Protein 3W5H (pdb70)

Structure (mmCIF, N/CA/C/O backbone):
data_3W5H
#
_entry.id   3W5H
#
_cell.length_a   48.480
_cell.length_b   72.108
_cell.length_c   84.908
_cell.angle_alpha   90.00
_cell.angle_beta   90.00
_cell.angle_gamma   90.00
#
_symmetry.space_group_name_H-M   'P 21 21 21'
#
loop_
_entity.id
_entity.type
_entity.pdbx_description
1 polymer 'NADH-cytochrome b5 reductase 3'
2 non-polymer 'FLAVIN-ADENINE DINUCLEOTIDE'
3 non-polymer GLYCEROL
4 water water
#
loop_
_atom_site.group_PDB
_atom_site.id
_atom_site.type_symbol
_atom_site.label_atom_id
_atom_site.label_alt_id
_atom_site.label_comp_id
_atom_site.label_asym_id
_atom_site.label_entity_id
_atom_site.label_seq_id
_atom_site.pdbx_PDB_ins_code
_atom_site.Cartn_x
_atom_site.Cartn_y
_atom_site.Cartn_z
_atom_site.occupancy
_atom_site.B_iso_or_equiv
_atom_site.auth_seq_id
_atom_site.auth_comp_id
_atom_site.auth_asym_id
_atom_site.auth_atom_id
_atom_site.pdbx_PDB_model_num
ATOM 1 N N . SER A 1 1 ? -13.509 12.195 5.322 1.00 28.75 1001 SER A N 1
ATOM 2 C CA . SER A 1 1 ? -13.003 12.493 6.733 1.00 34.37 1001 SER A CA 1
ATOM 3 C C . SER A 1 1 ? -11.992 13.530 6.613 1.00 32.98 1001 SER A C 1
ATOM 4 O O . SER A 1 1 ? -11.786 13.885 5.433 1.00 44.13 1001 SER A O 1
ATOM 9 N N . THR A 1 2 ? -11.429 14.037 7.684 1.00 27.37 1002 THR A N 1
ATOM 10 C CA . THR A 1 2 ? -10.278 14.939 7.467 1.00 25.65 1002 THR A CA 1
ATOM 11 C C . THR A 1 2 ? -9.079 14.404 8.264 1.00 16.50 1002 THR A C 1
ATOM 12 O O . THR A 1 2 ? -9.245 13.762 9.279 1.00 17.77 1002 THR A O 1
ATOM 17 N N . PRO A 1 3 ? -7.863 14.692 7.782 1.00 14.45 1003 PRO A N 1
ATOM 18 C CA . PRO A 1 3 ? -6.706 14.182 8.520 1.00 13.29 1003 PRO A CA 1
ATOM 19 C C . PRO A 1 3 ? -6.614 14.706 9.914 1.00 12.41 1003 PRO A C 1
ATOM 20 O O . PRO A 1 3 ? -6.977 15.843 10.208 1.00 14.31 1003 PRO A O 1
ATOM 27 N N . ALA A 1 4 ? -6.040 13.920 10.807 1.00 11.86 1004 ALA A N 1
ATOM 28 C CA . ALA A 1 4 ? -5.688 14.348 12.142 1.00 10.93 1004 ALA A CA 1
ATOM 29 C C . ALA A 1 4 ? -4.766 15.592 12.090 1.00 9.53 1004 ALA A C 1
ATOM 30 O O . ALA A 1 4 ? -3.832 15.579 11.344 1.00 9.82 1004 ALA A O 1
ATOM 37 N N . ILE A 1 5 ? -5.050 16.572 12.948 1.00 11.12 1005 ILE A N 1
ATOM 38 C CA . ILE A 1 5 ? -4.210 17.751 13.006 1.00 10.05 1005 ILE A CA 1
ATOM 39 C C . ILE A 1 5 ? -3.215 17.591 14.166 1.00 9.22 1005 ILE A C 1
ATOM 40 O O . ILE A 1 5 ? -3.423 16.944 15.154 1.00 12.38 1005 ILE A O 1
ATOM 48 N N . THR A 1 6 ? -2.066 18.214 13.965 1.00 7.85 1006 THR A N 1
ATOM 49 C CA . THR A 1 6 ? -0.991 18.211 14.956 1.00 7.85 1006 THR A CA 1
ATOM 50 C C . THR A 1 6 ? -1.240 19.310 16.015 1.00 8.65 1006 THR A C 1
ATOM 51 O O . THR A 1 6 ? -1.171 19.034 17.227 1.00 9.58 1006 THR A O 1
ATOM 58 N N . LEU A 1 7 ? -1.499 20.511 15.565 1.00 8.33 1007 LEU A N 1
ATOM 59 C CA . LEU A 1 7 ? -1.651 21.705 16.436 1.00 9.52 1007 LEU A CA 1
ATOM 60 C C . LEU A 1 7 ? -3.051 21.733 16.987 1.00 9.63 1007 LEU A C 1
ATOM 61 O O . LEU A 1 7 ? -3.888 22.527 16.579 1.00 10.35 1007 LEU A O 1
ATOM 71 N N . GLU A 1 8 ? -3.365 20.865 17.930 1.00 11.76 1008 GLU A N 1
ATOM 72 C CA . GLU A 1 8 ? -4.741 20.788 18.463 1.00 14.40 1008 GLU A CA 1
ATOM 73 C C . GLU A 1 8 ? -5.087 21.912 19.429 1.00 14.18 1008 GLU A C 1
ATOM 74 O O . GLU A 1 8 ? -6.241 22.330 19.514 1.00 16.36 1008 GLU A O 1
ATOM 84 N N . ASN A 1 9 ? -4.116 22.367 20.182 1.00 14.52 1009 ASN A N 1
ATOM 85 C CA . ASN A 1 9 ? -4.338 23.417 21.167 1.00 15.92 1009 ASN A CA 1
ATOM 86 C C . ASN A 1 9 ? -3.182 24.423 21.086 1.00 13.19 1009 ASN A C 1
ATOM 87 O O . ASN A 1 9 ? -2.052 23.975 21.117 1.00 10.45 1009 ASN A O 1
ATOM 96 N N . PRO A 1 10 ? -3.389 25.731 20.972 1.00 17.36 1010 PRO A N 1
ATOM 97 C CA . PRO A 1 10 ? -2.294 26.706 20.794 1.00 17.54 1010 PRO A CA 1
ATOM 98 C C . PRO A 1 10 ? -1.391 26.975 22.010 1.00 15.96 1010 PRO A C 1
ATOM 99 O O . PRO A 1 10 ? -0.334 27.560 21.870 1.00 19.28 1010 PRO A O 1
ATOM 106 N N . ASP A 1 11 ? -1.870 26.438 23.151 1.00 15.15 1011 ASP A N 1
ATOM 107 C CA . ASP A 1 11 ? -1.089 26.609 24.366 1.00 15.28 1011 ASP A CA 1
ATOM 108 C C . ASP A 1 11 ? -0.282 25.382 24.628 1.00 12.64 1011 ASP A C 1
ATOM 109 O O . ASP A 1 11 ? 0.412 25.400 25.659 1.00 17.75 1011 ASP A O 1
ATOM 124 N N . ILE A 1 12 ? -0.325 24.339 23.820 1.00 10.19 1012 ILE A N 1
ATOM 125 C CA . ILE A 1 12 ? 0.459 23.133 23.966 1.00 10.29 1012 ILE A CA 1
ATOM 126 C C . ILE A 1 12 ? 1.725 23.253 23.119 1.00 9.54 1012 ILE A C 1
ATOM 127 O O . ILE A 1 12 ? 1.673 23.754 21.989 1.00 13.08 1012 ILE A O 1
ATOM 137 N N . LYS A 1 13 ? 2.847 22.758 23.600 1.00 9.12 1013 LYS A N 1
ATOM 138 C CA . LYS A 1 13 ? 4.023 22.631 22.793 1.00 9.08 1013 LYS A CA 1
ATOM 139 C C . LYS A 1 13 ? 4.106 21.183 22.330 1.00 9.63 1013 LYS A C 1
ATOM 140 O O . LYS A 1 13 ? 3.995 20.242 23.111 1.00 12.87 1013 LYS A O 1
ATOM 150 N N . TYR A 1 14 ? 4.423 21.022 21.062 1.00 8.00 1014 TYR A N 1
ATOM 151 C CA . TYR A 1 14 ? 4.532 19.723 20.411 1.00 7.90 1014 TYR A CA 1
ATOM 152 C C . TYR A 1 14 ? 5.975 19.517 19.985 1.00 7.52 1014 TYR A C 1
ATOM 153 O O . TYR A 1 14 ? 6.432 20.152 19.027 1.00 7.31 1014 TYR A O 1
ATOM 168 N N . PRO A 1 15 ? 6.736 18.653 20.672 1.00 8.00 1015 PRO A N 1
ATOM 169 C CA . PRO A 1 15 ? 8.112 18.388 20.231 1.00 7.90 1015 PRO A CA 1
ATOM 170 C C . PRO A 1 15 ? 8.093 17.554 18.969 1.00 8.07 1015 PRO A C 1
ATOM 171 O O . PRO A 1 15 ? 7.529 16.450 18.990 1.00 11.51 1015 PRO A O 1
ATOM 178 N N . LEU A 1 16 ? 8.631 18.073 17.890 1.00 6.56 1016 LEU A N 1
ATOM 179 C CA . LEU A 1 16 ? 8.651 17.353 16.622 1.00 6.53 1016 LEU A CA 1
ATOM 180 C C . LEU A 1 16 ? 10.104 16.963 16.308 1.00 6.62 1016 LEU A C 1
ATOM 181 O O . LEU A 1 16 ? 11.027 17.713 16.513 1.00 6.81 1016 LEU A O 1
ATOM 191 N N . ARG A 1 17 ? 10.219 15.745 15.763 1.00 6.77 1017 ARG A N 1
ATOM 192 C CA . ARG A 1 17 ? 11.501 15.135 15.467 1.00 7.10 1017 ARG A CA 1
ATOM 193 C C . ARG A 1 17 ? 12.040 15.582 14.104 1.00 6.29 1017 ARG A C 1
ATOM 194 O O . ARG A 1 17 ? 11.375 15.465 13.077 1.00 6.78 1017 ARG A O 1
ATOM 207 N N . LEU A 1 18 ? 13.288 16.019 14.076 1.00 6.58 1018 LEU A N 1
ATOM 208 C CA . LEU A 1 18 ? 13.987 16.397 12.862 1.00 6.38 1018 LEU A CA 1
ATOM 209 C C . LEU A 1 18 ? 14.328 15.112 12.037 1.00 6.75 1018 LEU A C 1
ATOM 210 O O . LEU A 1 18 ? 15.013 14.229 12.583 1.00 7.10 1018 LEU A O 1
ATOM 220 N N . ILE A 1 19 ? 13.863 15.048 10.827 1.00 6.40 1019 ILE A N 1
ATOM 221 C CA . ILE A 1 19 ? 14.119 13.885 9.971 1.00 6.71 1019 ILE A CA 1
ATOM 222 C C . ILE A 1 19 ? 14.991 14.155 8.765 1.00 7.48 1019 ILE A C 1
ATOM 223 O O . ILE A 1 19 ? 15.570 13.212 8.240 1.00 10.14 1019 ILE A O 1
ATOM 231 N N . ASP A 1 20 ? 15.105 15.400 8.316 1.00 7.60 1020 ASP A N 1
ATOM 232 C CA . ASP A 1 20 ? 15.954 15.686 7.132 1.00 7.71 1020 ASP A CA 1
ATOM 233 C C . ASP A 1 20 ? 16.385 17.132 7.227 1.00 7.59 1020 ASP A C 1
ATOM 234 O O . ASP A 1 20 ? 15.644 18.010 7.658 1.00 8.13 1020 ASP A O 1
ATOM 249 N N . LYS A 1 21 ? 17.610 17.393 6.786 1.00 9.14 1021 LYS A N 1
ATOM 250 C CA . LYS A 1 21 ? 18.160 18.731 6.696 1.00 9.56 1021 LYS A CA 1
ATOM 251 C C . LYS A 1 21 ? 18.823 18.865 5.316 1.00 10.46 1021 LYS A C 1
ATOM 252 O O . LYS A 1 21 ? 19.770 18.147 5.003 1.00 14.64 1021 LYS A O 1
ATOM 265 N N . GLU A 1 22 ? 18.319 19.766 4.530 1.00 8.17 1022 GLU A N 1
ATOM 266 C CA . GLU A 1 22 ? 18.887 20.087 3.218 1.00 7.99 1022 GLU A CA 1
ATOM 267 C C . GLU A 1 22 ? 19.765 21.341 3.347 1.00 7.60 1022 GLU A C 1
ATOM 268 O O . GLU A 1 22 ? 19.282 22.362 3.867 1.00 7.49 1022 GLU A O 1
ATOM 278 N N . VAL A 1 23 ? 20.947 21.268 2.816 1.00 8.19 1023 VAL A N 1
ATOM 279 C CA . VAL A 1 23 ? 21.817 22.432 2.642 1.00 8.38 1023 VAL A CA 1
ATOM 280 C C . VAL A 1 23 ? 21.452 23.028 1.297 1.00 8.73 1023 VAL A C 1
ATOM 281 O O . VAL A 1 23 ? 21.844 22.547 0.238 1.00 10.55 1023 VAL A O 1
ATOM 288 N N . VAL A 1 24 ? 20.631 24.069 1.328 1.00 8.54 1024 VAL A N 1
ATOM 289 C CA . VAL A 1 24 ? 20.171 24.740 0.104 1.00 8.89 1024 VAL A CA 1
ATOM 290 C C . VAL A 1 24 ? 21.280 25.552 -0.529 1.00 9.36 1024 VAL A C 1
ATOM 291 O O . VAL A 1 24 ? 21.497 25.522 -1.724 1.00 11.13 1024 VAL A O 1
ATOM 298 N N . ASN A 1 25 ? 22.012 26.295 0.343 1.00 8.52 1025 ASN A N 1
ATOM 299 C CA . ASN A 1 25 ? 23.210 27.011 -0.021 1.00 9.33 1025 ASN A CA 1
ATOM 300 C C . ASN A 1 25 ? 23.992 27.278 1.265 1.00 9.21 1025 ASN A C 1
ATOM 301 O O . ASN A 1 25 ? 23.621 26.721 2.320 1.00 9.08 1025 ASN A O 1
ATOM 310 N N . HIS A 1 26 ? 25.083 28.018 1.247 1.00 10.29 1026 HIS A N 1
ATOM 311 C CA . HIS A 1 26 ? 25.937 28.102 2.413 1.00 10.90 1026 HIS A CA 1
ATOM 312 C C . HIS A 1 26 ? 25.221 28.425 3.688 1.00 9.68 1026 HIS A C 1
ATOM 313 O O . HIS A 1 26 ? 25.557 27.844 4.777 1.00 11.44 1026 HIS A O 1
ATOM 324 N N . ASP A 1 27 ? 24.273 29.321 3.648 1.00 8.40 1027 ASP A N 1
ATOM 325 C CA . ASP A 1 27 ? 23.583 29.754 4.852 1.00 8.21 1027 ASP A CA 1
ATOM 326 C C . ASP A 1 27 ? 22.062 29.531 4.795 1.00 7.07 1027 ASP A C 1
ATOM 327 O O . ASP A 1 27 ? 21.356 30.150 5.627 1.00 8.40 1027 ASP A O 1
ATOM 336 N N . THR A 1 28 ? 21.592 28.681 3.944 1.00 7.09 1028 THR A N 1
ATOM 337 C CA . THR A 1 28 ? 20.154 28.394 3.855 1.00 6.95 1028 THR A CA 1
ATOM 338 C C . THR A 1 28 ? 19.931 26.908 4.044 1.00 6.58 1028 THR A C 1
ATOM 339 O O . THR A 1 28 ? 20.673 26.078 3.482 1.00 7.25 1028 THR A O 1
ATOM 346 N N . ARG A 1 29 ? 18.934 26.576 4.864 1.00 6.44 1029 ARG A N 1
ATOM 347 C CA . ARG A 1 29 ? 18.587 25.202 5.117 1.00 6.63 1029 ARG A CA 1
ATOM 348 C C . ARG A 1 29 ? 17.096 24.983 4.894 1.00 6.59 1029 ARG A C 1
ATOM 349 O O . ARG A 1 29 ? 16.289 25.888 5.066 1.00 7.25 1029 ARG A O 1
ATOM 362 N N . ARG A 1 30 ? 16.748 23.733 4.562 1.00 6.67 1030 ARG A N 1
ATOM 363 C CA . ARG A 1 30 ? 15.381 23.271 4.703 1.00 6.70 1030 ARG A CA 1
ATOM 364 C C . ARG A 1 30 ? 15.390 22.157 5.732 1.00 6.54 1030 ARG A C 1
ATOM 365 O O . ARG A 1 30 ? 16.100 21.163 5.566 1.00 8.20 1030 ARG A O 1
ATOM 388 N N . PHE A 1 31 ? 14.626 22.341 6.793 1.00 6.34 1031 PHE A N 1
ATOM 389 C CA . PHE A 1 31 ? 14.470 21.355 7.851 1.00 6.68 1031 PHE A CA 1
ATOM 390 C C . PHE A 1 31 ? 13.115 20.698 7.720 1.00 6.44 1031 PHE A C 1
ATOM 391 O O . PHE A 1 31 ? 12.098 21.398 7.695 1.00 7.29 1031 PHE A O 1
ATOM 405 N N . ARG A 1 32 ? 13.097 19.357 7.704 1.00 6.34 1032 ARG A N 1
ATOM 406 C CA . ARG A 1 32 ? 11.876 18.617 7.684 1.00 6.17 1032 ARG A CA 1
ATOM 407 C C . ARG A 1 32 ? 11.710 17.917 9.029 1.00 6.03 1032 ARG A C 1
ATOM 408 O O . ARG A 1 32 ? 12.614 17.184 9.462 1.00 6.79 1032 ARG A O 1
ATOM 425 N N . PHE A 1 33 ? 10.553 18.110 9.649 1.00 6.11 1033 PHE A N 1
ATOM 426 C CA . PHE A 1 33 ? 10.217 17.478 10.903 1.00 6.31 1033 PHE A CA 1
ATOM 427 C C . PHE A 1 33 ? 9.017 16.557 10.680 1.00 6.76 1033 PHE A C 1
ATOM 428 O O . PHE A 1 33 ? 8.094 16.858 9.949 1.00 6.86 1033 PHE A O 1
ATOM 442 N N . ALA A 1 34 ? 9.062 15.387 11.359 1.00 6.88 1034 ALA A N 1
ATOM 443 C CA . ALA A 1 34 ? 7.930 14.472 11.318 1.00 7.10 1034 ALA A CA 1
ATOM 444 C C . ALA A 1 34 ? 6.789 14.999 12.182 1.00 6.70 1034 ALA A C 1
ATOM 445 O O . ALA A 1 34 ? 6.999 15.483 13.296 1.00 7.17 1034 ALA A O 1
ATOM 452 N N . LEU A 1 35 ? 5.570 14.854 11.654 1.00 7.30 1035 LEU A N 1
ATOM 453 C CA . LEU A 1 35 ? 4.369 15.017 12.448 1.00 7.53 1035 LEU A CA 1
ATOM 454 C C . LEU A 1 35 ? 4.120 13.755 13.277 1.00 8.30 1035 LEU A C 1
ATOM 455 O O . LEU A 1 35 ? 4.862 12.794 13.159 1.00 9.13 1035 LEU A O 1
ATOM 465 N N . PRO A 1 36 ? 3.096 13.729 14.150 1.00 8.94 1036 PRO A N 1
ATOM 466 C CA . PRO A 1 36 ? 2.949 12.577 15.032 1.00 10.76 1036 PRO A CA 1
ATOM 467 C C . PRO A 1 36 ? 2.711 11.264 14.312 1.00 11.76 1036 PRO A C 1
ATOM 468 O O . PRO A 1 36 ? 3.042 10.209 14.875 1.00 14.58 1036 PRO A O 1
ATOM 475 N N . SER A 1 37 ? 2.167 11.276 13.103 1.00 10.83 1037 SER A N 1
ATOM 476 C CA . SER A 1 37 ? 2.063 10.096 12.263 1.00 12.45 1037 SER A CA 1
ATOM 477 C C . SER A 1 37 ? 2.204 10.538 10.814 1.00 11.31 1037 SER A C 1
ATOM 478 O O . SER A 1 37 ? 2.060 11.736 10.520 1.00 9.97 1037 SER A O 1
ATOM 485 N N . PRO A 1 38 ? 2.471 9.612 9.939 1.00 13.33 1038 PRO A N 1
ATOM 486 C CA . PRO A 1 38 ? 2.555 9.942 8.506 1.00 13.56 1038 PRO A CA 1
ATOM 487 C C . PRO A 1 38 ? 1.298 10.483 7.883 1.00 11.94 1038 PRO A C 1
ATOM 488 O O . PRO A 1 38 ? 1.321 11.034 6.817 1.00 13.45 1038 PRO A O 1
ATOM 495 N N . GLU A 1 39 ? 0.164 10.256 8.549 1.00 12.51 1039 GLU A N 1
ATOM 496 C CA . GLU A 1 39 ? -1.152 10.669 8.057 1.00 12.44 1039 GLU A CA 1
ATOM 497 C C . GLU A 1 39 ? -1.649 12.005 8.640 1.00 10.22 1039 GLU A C 1
ATOM 498 O O . GLU A 1 39 ? -2.673 12.501 8.210 1.00 11.83 1039 GLU A O 1
ATOM 508 N N . HIS A 1 40 ? -0.935 12.540 9.630 1.00 9.31 1040 HIS A N 1
ATOM 509 C CA . HIS A 1 40 ? -1.306 13.819 10.183 1.00 8.22 1040 HIS A CA 1
ATOM 510 C C . HIS A 1 40 ? -1.026 14.966 9.195 1.00 8.01 1040 HIS A C 1
ATOM 511 O O . HIS A 1 40 ? -0.182 14.838 8.318 1.00 8.60 1040 HIS A O 1
ATOM 522 N N . ILE A 1 41 ? -1.699 16.073 9.463 1.00 7.93 1041 ILE A N 1
ATOM 523 C CA . ILE A 1 41 ? -1.356 17.376 8.871 1.00 7.39 1041 ILE A CA 1
ATOM 524 C C . ILE A 1 41 ? -0.973 18.305 9.990 1.00 7.04 1041 ILE A C 1
ATOM 525 O O . ILE A 1 41 ? -1.245 18.041 11.174 1.00 7.41 1041 ILE A O 1
ATOM 533 N N . LEU A 1 42 ? -0.362 19.440 9.659 1.00 6.81 1042 LEU A N 1
ATOM 534 C CA . LEU A 1 42 ? 0.052 20.362 10.720 1.00 6.99 1042 LEU A CA 1
ATOM 535 C C . LEU A 1 42 ? -1.165 20.982 11.414 1.00 7.05 1042 LEU A C 1
ATOM 536 O O . LEU A 1 42 ? -1.270 21.004 12.627 1.00 7.93 1042 LEU A O 1
ATOM 546 N N . GLY A 1 43 ? -2.079 21.529 10.617 1.00 7.34 1043 GLY A N 1
ATOM 547 C CA . GLY A 1 43 ? -3.232 22.277 11.126 1.00 8.18 1043 GLY A CA 1
ATOM 548 C C . GLY A 1 43 ? -2.919 23.768 11.273 1.00 7.18 1043 GLY A C 1
ATOM 549 O O . GLY A 1 43 ? -3.115 24.333 12.310 1.00 11.08 1043 GLY A O 1
ATOM 553 N N . LEU A 1 44 ? -2.436 24.362 10.207 1.00 7.09 1044 LEU A N 1
ATOM 554 C CA . LEU A 1 44 ? -2.009 25.756 10.203 1.00 6.13 1044 LEU A CA 1
ATOM 555 C C . LEU A 1 44 ? -2.820 26.526 9.170 1.00 6.11 1044 LEU A C 1
ATOM 556 O O . LEU A 1 44 ? -2.554 26.396 7.947 1.00 6.60 1044 LEU A O 1
ATOM 566 N N . PRO A 1 45 ? -3.808 27.320 9.579 1.00 6.41 1045 PRO A N 1
ATOM 567 C CA . PRO A 1 45 ? -4.563 28.114 8.614 1.00 6.41 1045 PRO A CA 1
ATOM 568 C C . PRO A 1 45 ? -3.629 29.050 7.816 1.00 5.83 1045 PRO A C 1
ATOM 569 O O . PRO A 1 45 ? -2.688 29.600 8.345 1.00 6.02 1045 PRO A O 1
ATOM 576 N N . VAL A 1 46 ? -4.016 29.252 6.563 1.00 6.04 1046 VAL A N 1
ATOM 577 C CA . VAL A 1 46 ? -3.289 30.189 5.728 1.00 5.69 1046 VAL A CA 1
ATOM 578 C C . VAL A 1 46 ? -3.424 31.587 6.356 1.00 5.52 1046 VAL A C 1
ATOM 579 O O . VAL A 1 46 ? -4.510 32.034 6.696 1.00 6.11 1046 VAL A O 1
ATOM 586 N N . GLY A 1 47 ? -2.263 32.251 6.490 1.00 5.47 1047 GLY A N 1
ATOM 587 C CA . GLY A 1 47 ? -2.151 33.518 7.154 1.00 5.37 1047 GLY A CA 1
ATOM 588 C C . GLY A 1 47 ? -1.480 33.446 8.503 1.00 5.35 1047 GLY A C 1
ATOM 589 O O . GLY A 1 47 ? -0.981 34.465 8.998 1.00 5.60 1047 GLY A O 1
ATOM 593 N N . GLN A 1 48 ? -1.451 32.253 9.116 1.00 5.53 1048 GLN A N 1
ATOM 594 C CA . GLN A 1 48 ? -0.920 32.064 10.422 1.00 5.61 1048 GLN A CA 1
ATOM 595 C C . GLN A 1 48 ? 0.476 31.383 10.374 1.00 5.24 1048 GLN A C 1
ATOM 596 O O . GLN A 1 48 ? 0.915 30.899 9.319 1.00 5.62 1048 GLN A O 1
ATOM 606 N N . HIS A 1 49 ? 1.130 31.403 11.504 1.00 5.28 1049 HIS A N 1
ATOM 607 C CA . HIS A 1 49 ? 2.462 30.879 11.670 1.00 5.27 1049 HIS A CA 1
ATOM 608 C C . HIS A 1 49 ? 2.529 29.993 12.939 1.00 5.08 1049 HIS A C 1
ATOM 609 O O . HIS A 1 49 ? 1.587 29.910 13.706 1.00 5.53 1049 HIS A O 1
ATOM 621 N N . ILE A 1 50 ? 3.684 29.342 13.099 1.00 5.29 1050 ILE A N 1
ATOM 622 C CA . ILE A 1 50 ? 4.017 28.621 14.298 1.00 5.25 1050 ILE A CA 1
ATOM 623 C C . ILE A 1 50 ? 5.103 29.366 15.058 1.00 5.12 1050 ILE A C 1
ATOM 624 O O . ILE A 1 50 ? 5.748 30.248 14.525 1.00 5.73 1050 ILE A O 1
ATOM 632 N N . TYR A 1 51 ? 5.324 28.952 16.304 1.00 5.26 1051 TYR A N 1
ATOM 633 C CA A TYR A 1 51 ? 6.484 29.314 17.073 0.39 5.94 1051 TYR A CA 1
ATOM 634 C CA B TYR A 1 51 ? 6.529 29.335 17.031 0.61 5.54 1051 TYR A CA 1
ATOM 635 C C . TYR A 1 51 ? 7.360 28.102 17.329 1.00 5.26 1051 TYR A C 1
ATOM 636 O O . TYR A 1 51 ? 6.825 27.052 17.719 1.00 5.55 1051 TYR A O 1
ATOM 656 N N . LEU A 1 52 ? 8.666 28.275 17.203 1.00 5.26 1052 LEU A N 1
ATOM 657 C CA . LEU A 1 52 ? 9.628 27.346 17.764 1.00 5.25 1052 LEU A CA 1
ATOM 658 C C . LEU A 1 52 ? 10.100 27.918 19.103 1.00 5.32 1052 LEU A C 1
ATOM 659 O O . LEU A 1 52 ? 10.293 29.121 19.244 1.00 5.76 1052 LEU A O 1
ATOM 669 N N . SER A 1 53 ? 10.328 27.024 20.063 1.00 5.69 1053 SER A N 1
ATOM 670 C CA . SER A 1 53 ? 10.878 27.414 21.357 1.00 6.23 1053 SER A CA 1
ATOM 671 C C . SER A 1 53 ? 11.932 26.413 21.774 1.00 5.85 1053 SER A C 1
ATOM 672 O O . SER A 1 53 ? 11.755 25.205 21.553 1.00 6.82 1053 SER A O 1
ATOM 679 N N . ALA A 1 54 ? 12.992 26.907 22.408 1.00 5.84 1054 ALA A N 1
ATOM 680 C CA . ALA A 1 54 ? 14.007 26.024 22.926 1.00 6.56 1054 ALA A CA 1
ATOM 681 C C . ALA A 1 54 ? 14.790 26.778 23.993 1.00 6.48 1054 ALA A C 1
ATOM 682 O O . ALA A 1 54 ? 14.808 28.001 24.057 1.00 6.87 1054 ALA A O 1
ATOM 689 N N . ARG A 1 55 ? 15.476 25.986 24.831 1.00 7.77 1055 ARG A N 1
ATOM 690 C CA . ARG A 1 55 ? 16.480 26.498 25.734 1.00 7.98 1055 ARG A CA 1
ATOM 691 C C . ARG A 1 55 ? 17.806 26.511 24.972 1.00 7.99 1055 ARG A C 1
ATOM 692 O O . ARG A 1 55 ? 18.346 25.460 24.654 1.00 10.98 1055 ARG A O 1
ATOM 704 N N . ILE A 1 56 ? 18.288 27.699 24.660 1.00 7.80 1056 ILE A N 1
ATOM 705 C CA . ILE A 1 56 ? 19.479 27.906 23.814 1.00 8.61 1056 ILE A CA 1
ATOM 706 C C . ILE A 1 56 ? 20.529 28.566 24.689 1.00 9.18 1056 ILE A C 1
ATOM 707 O O . ILE A 1 56 ? 20.303 29.660 25.216 1.00 8.44 1056 ILE A O 1
ATOM 715 N N . ASP A 1 57 ? 21.643 27.874 24.932 1.00 11.33 1057 ASP A N 1
ATOM 716 C CA . ASP A 1 57 ? 22.643 28.360 25.843 1.00 12.94 1057 ASP A CA 1
ATOM 717 C C . ASP A 1 57 ? 22.044 28.793 27.175 1.00 10.73 1057 ASP A C 1
ATOM 718 O O . ASP A 1 57 ? 22.427 29.855 27.708 1.00 11.15 1057 ASP A O 1
ATOM 727 N N . GLY A 1 58 ? 21.119 27.994 27.669 1.00 10.09 1058 GLY A N 1
ATOM 728 C CA . GLY A 1 58 ? 20.572 28.213 28.970 1.00 9.43 1058 GLY A CA 1
ATOM 729 C C . GLY A 1 58 ? 19.390 29.179 29.052 1.00 7.26 1058 GLY A C 1
ATOM 730 O O . GLY A 1 58 ? 18.812 29.298 30.112 1.00 7.56 1058 GLY A O 1
ATOM 734 N N . ASN A 1 59 ? 19.039 29.868 27.956 1.00 6.47 1059 ASN A N 1
ATOM 735 C CA . ASN A 1 59 ? 17.943 30.825 27.997 1.00 5.70 1059 ASN A CA 1
ATOM 736 C C . ASN A 1 59 ? 16.837 30.439 27.030 1.00 5.90 1059 ASN A C 1
ATOM 737 O O . ASN A 1 59 ? 17.070 29.901 25.950 1.00 6.96 1059 ASN A O 1
ATOM 746 N N . LEU A 1 60 ? 15.607 30.751 27.433 1.00 5.85 1060 LEU A N 1
ATOM 747 C CA . LEU A 1 60 ? 14.454 30.531 26.558 1.00 5.72 1060 LEU A CA 1
ATOM 748 C C . LEU A 1 60 ? 14.531 31.459 25.341 1.00 5.83 1060 LEU A C 1
ATOM 749 O O . LEU A 1 60 ? 14.677 32.662 25.498 1.00 6.50 1060 LEU A O 1
ATOM 759 N N . VAL A 1 61 ? 14.346 30.871 24.159 1.00 5.52 1061 VAL A N 1
ATOM 760 C CA . VAL A 1 61 ? 14.253 31.617 22.914 1.00 5.83 1061 VAL A CA 1
ATOM 761 C C . VAL A 1 61 ? 13.027 31.111 22.168 1.00 5.31 1061 VAL A C 1
ATOM 762 O O . VAL A 1 61 ? 12.853 29.906 21.991 1.00 5.72 1061 VAL A O 1
ATOM 769 N N . ILE A 1 62 ? 12.190 32.059 21.743 1.00 5.45 1062 ILE A N 1
ATOM 770 C CA . ILE A 1 62 ? 10.946 31.774 21.010 1.00 5.61 1062 ILE A CA 1
ATOM 771 C C . ILE A 1 62 ? 10.988 32.604 19.732 1.00 5.25 1062 ILE A C 1
ATOM 772 O O . ILE A 1 62 ? 11.262 33.810 19.795 1.00 6.02 1062 ILE A O 1
ATOM 780 N N . ARG A 1 63 ? 10.696 32.004 18.582 1.00 5.37 1063 ARG A N 1
ATOM 781 C CA . ARG A 1 63 ? 10.672 32.753 17.311 1.00 5.32 1063 ARG A CA 1
ATOM 782 C C . ARG A 1 63 ? 9.565 32.207 16.438 1.00 5.18 1063 ARG A C 1
ATOM 783 O O . ARG A 1 63 ? 9.304 31.004 16.420 1.00 5.19 1063 ARG A O 1
ATOM 796 N N . PRO A 1 64 ? 8.936 33.090 15.614 1.00 5.01 1064 PRO A N 1
ATOM 797 C CA . PRO A 1 64 ? 7.924 32.667 14.678 1.00 5.06 1064 PRO A CA 1
ATOM 798 C C . PRO A 1 64 ? 8.497 32.180 13.342 1.00 4.87 1064 PRO A C 1
ATOM 799 O O . PRO A 1 64 ? 9.470 32.732 12.831 1.00 5.31 1064 PRO A O 1
ATOM 806 N N . TYR A 1 65 ? 7.824 31.187 12.757 1.00 4.80 1065 TYR A N 1
ATOM 807 C CA . TYR A 1 65 ? 8.163 30.700 11.433 1.00 4.89 1065 TYR A CA 1
ATOM 808 C C . TYR A 1 65 ? 6.904 30.348 10.666 1.00 4.84 1065 TYR A C 1
ATOM 809 O O . TYR A 1 65 ? 5.955 29.788 11.245 1.00 5.32 1065 TYR A O 1
ATOM 825 N N . THR A 1 66 ? 6.925 30.622 9.351 1.00 4.78 1066 THR A N 1
ATOM 826 C CA . THR A 1 66 ? 5.864 30.160 8.481 1.00 4.75 1066 THR A CA 1
ATOM 827 C C . THR A 1 66 ? 6.431 29.019 7.628 1.00 4.65 1066 THR A C 1
ATOM 828 O O . THR A 1 66 ? 7.319 29.248 6.808 1.00 4.88 1066 THR A O 1
ATOM 835 N N . PRO A 1 67 ? 5.921 27.784 7.792 1.00 5.05 1067 PRO A N 1
ATOM 836 C CA . PRO A 1 67 ? 6.422 26.677 6.974 1.00 5.14 1067 PRO A CA 1
ATOM 837 C C A PRO A 1 67 ? 6.270 26.938 5.492 0.26 5.05 1067 PRO A C 1
ATOM 838 C C B PRO A 1 67 ? 6.278 26.959 5.492 0.74 5.19 1067 PRO A C 1
ATOM 839 O O A PRO A 1 67 ? 5.426 27.743 5.083 0.26 8.96 1067 PRO A O 1
ATOM 840 O O B PRO A 1 67 ? 5.383 27.692 5.030 0.74 4.54 1067 PRO A O 1
ATOM 847 N N . VAL A 1 68 ? 7.106 26.250 4.718 1.00 5.32 1068 VAL A N 1
ATOM 848 C CA . VAL A 1 68 ? 6.959 26.183 3.273 1.00 5.42 1068 VAL A CA 1
ATOM 849 C C . VAL A 1 68 ? 6.107 24.991 2.828 1.00 5.60 1068 VAL A C 1
ATOM 850 O O . VAL A 1 68 ? 5.729 24.910 1.665 1.00 6.70 1068 VAL A O 1
ATOM 857 N N . SER A 1 69 ? 5.797 24.075 3.750 1.00 5.74 1069 SER A N 1
ATOM 858 C CA . SER A 1 69 ? 4.768 23.088 3.547 1.00 6.07 1069 SER A CA 1
ATOM 859 C C . SER A 1 69 ? 3.395 23.737 3.805 1.00 5.64 1069 SER A C 1
ATOM 860 O O . SER A 1 69 ? 3.296 24.912 4.147 1.00 6.33 1069 SER A O 1
ATOM 868 N N . SER A 1 70 ? 2.350 22.939 3.604 1.00 6.34 1070 SER A N 1
ATOM 869 C CA . SER A 1 70 ? 0.992 23.369 3.800 1.00 6.22 1070 SER A CA 1
ATOM 870 C C . SER A 1 70 ? 0.212 22.231 4.443 1.00 6.41 1070 SER A C 1
ATOM 871 O O . SER A 1 70 ? 0.739 21.136 4.634 1.00 7.00 1070 SER A O 1
ATOM 879 N N . ASP A 1 71 ? -1.090 22.449 4.677 1.00 6.76 1071 ASP A N 1
ATOM 880 C CA . ASP A 1 71 ? -1.920 21.398 5.190 1.00 7.55 1071 ASP A CA 1
ATOM 881 C C . ASP A 1 71 ? -2.220 20.307 4.147 1.00 8.02 1071 ASP A C 1
ATOM 882 O O . ASP A 1 71 ? -2.820 19.309 4.480 1.00 9.90 1071 ASP A O 1
ATOM 891 N N . ASP A 1 72 ? -1.786 20.501 2.934 1.00 8.18 1072 ASP A N 1
ATOM 892 C CA . ASP A 1 72 ? -1.815 19.471 1.913 1.00 9.86 1072 ASP A CA 1
ATOM 893 C C . ASP A 1 72 ? -0.762 18.404 2.127 1.00 10.80 1072 ASP A C 1
ATOM 894 O O . ASP A 1 72 ? -0.879 17.302 1.576 1.00 15.10 1072 ASP A O 1
ATOM 903 N N . ASP A 1 73 ? 0.253 18.702 2.862 1.00 9.59 1073 ASP A N 1
ATOM 904 C CA . ASP A 1 73 ? 1.353 17.749 3.097 1.00 10.77 1073 ASP A CA 1
ATOM 905 C C . ASP A 1 73 ? 1.041 16.854 4.298 1.00 11.24 1073 ASP A C 1
ATOM 906 O O . ASP A 1 73 ? 0.743 17.302 5.370 1.00 14.34 1073 ASP A O 1
ATOM 915 N N . LYS A 1 74 ? 1.052 15.582 4.047 1.00 10.58 1074 LYS A N 1
ATOM 916 C CA A LYS A 1 74 ? 0.856 14.561 5.057 0.33 10.90 1074 LYS A CA 1
ATOM 917 C CA B LYS A 1 74 ? 0.747 14.657 5.121 0.67 9.36 1074 LYS A CA 1
ATOM 918 C C A LYS A 1 74 ? 2.188 14.188 5.674 0.33 9.69 1074 LYS A C 1
ATOM 919 C C B LYS A 1 74 ? 2.023 14.125 5.688 0.67 9.30 1074 LYS A C 1
ATOM 920 O O A LYS A 1 74 ? 3.168 13.920 4.986 0.33 11.57 1074 LYS A O 1
ATOM 921 O O B LYS A 1 74 ? 2.904 13.687 4.946 0.67 9.57 1074 LYS A O 1
ATOM 935 N N . GLY A 1 75 ? 2.165 14.189 7.001 1.00 9.11 1075 GLY A N 1
ATOM 936 C CA . GLY A 1 75 ? 3.227 13.523 7.755 1.00 9.87 1075 GLY A CA 1
ATOM 937 C C . GLY A 1 75 ? 4.431 14.347 8.124 1.00 8.57 1075 GLY A C 1
ATOM 938 O O . GLY A 1 75 ? 5.285 13.867 8.899 1.00 9.20 1075 GLY A O 1
ATOM 942 N N . PHE A 1 76 ? 4.585 15.543 7.600 1.00 8.41 1076 PHE A N 1
ATOM 943 C CA . PHE A 1 76 ? 5.804 16.336 7.858 1.00 7.94 1076 PHE A CA 1
ATOM 944 C C . PHE A 1 76 ? 5.453 17.811 7.771 1.00 7.20 1076 PHE A C 1
ATOM 945 O O . PHE A 1 76 ? 4.455 18.190 7.195 1.00 8.36 1076 PHE A O 1
ATOM 959 N N . VAL A 1 77 ? 6.391 18.601 8.315 1.00 6.69 1077 VAL A N 1
ATOM 960 C CA . VAL A 1 77 ? 6.408 20.059 8.176 1.00 6.31 1077 VAL A CA 1
ATOM 961 C C . VAL A 1 77 ? 7.821 20.457 7.752 1.00 5.92 1077 VAL A C 1
ATOM 962 O O . VAL A 1 77 ? 8.797 19.972 8.305 1.00 6.34 1077 VAL A O 1
ATOM 969 N N . ASP A 1 78 ? 7.893 21.374 6.764 1.00 5.57 1078 ASP A N 1
ATOM 970 C CA . ASP A 1 78 ? 9.150 21.896 6.265 1.00 5.59 1078 ASP A CA 1
ATOM 971 C C . ASP A 1 78 ? 9.314 23.375 6.610 1.00 5.50 1078 ASP A C 1
ATOM 972 O O . ASP A 1 78 ? 8.411 24.178 6.327 1.00 5.60 1078 ASP A O 1
ATOM 987 N N . LEU A 1 79 ? 10.467 23.709 7.175 1.00 5.23 1079 LEU A N 1
ATOM 988 C CA . LEU A 1 79 ? 10.864 25.089 7.430 1.00 5.34 1079 LEU A CA 1
ATOM 989 C C . LEU A 1 79 ? 12.102 25.413 6.579 1.00 5.44 1079 LEU A C 1
ATOM 990 O O . LEU A 1 79 ? 13.073 24.678 6.617 1.00 6.64 1079 LEU A O 1
ATOM 1000 N N . VAL A 1 80 ? 12.033 26.524 5.845 1.00 5.30 1080 VAL A N 1
ATOM 1001 C CA . VAL A 1 80 ? 13.216 27.079 5.189 1.00 5.56 1080 VAL A CA 1
ATOM 1002 C C . VAL A 1 80 ? 13.750 28.169 6.105 1.00 5.62 1080 VAL A C 1
ATOM 1003 O O . VAL A 1 80 ? 12.979 29.054 6.529 1.00 5.97 1080 VAL A O 1
ATOM 1010 N N . ILE A 1 81 ? 15.033 28.078 6.428 1.00 5.66 1081 ILE A N 1
ATOM 1011 C CA . ILE A 1 81 ? 15.684 28.870 7.429 1.00 5.68 1081 ILE A CA 1
ATOM 1012 C C . ILE A 1 81 ? 16.935 29.526 6.881 1.00 5.79 1081 ILE A C 1
ATOM 1013 O O . ILE A 1 81 ? 17.807 28.852 6.315 1.00 6.37 1081 ILE A O 1
ATOM 1021 N N . LYS A 1 82 ? 17.050 30.837 7.091 1.00 6.04 1082 LYS A N 1
ATOM 1022 C CA . LYS A 1 82 ? 18.297 31.559 6.886 1.00 6.22 1082 LYS A CA 1
ATOM 1023 C C . LYS A 1 82 ? 19.111 31.458 8.165 1.00 6.19 1082 LYS A C 1
ATOM 1024 O O . LYS A 1 82 ? 18.669 31.905 9.240 1.00 6.68 1082 LYS A O 1
ATOM 1039 N N . VAL A 1 83 ? 20.297 30.859 8.086 1.00 6.29 1083 VAL A N 1
ATOM 1040 C CA . VAL A 1 83 ? 21.140 30.749 9.248 1.00 6.48 1083 VAL A CA 1
ATOM 1041 C C . VAL A 1 83 ? 21.981 32.005 9.373 1.00 6.76 1083 VAL A C 1
ATOM 1042 O O . VAL A 1 83 ? 22.741 32.336 8.474 1.00 7.99 1083 VAL A O 1
ATOM 1049 N N . TYR A 1 84 ? 21.870 32.675 10.505 1.00 7.37 1084 TYR A N 1
ATOM 1050 C CA A TYR A 1 84 ? 22.629 33.845 10.980 0.41 9.65 1084 TYR A CA 1
ATOM 1051 C CA B TYR A 1 84 ? 22.656 33.909 10.707 0.59 6.78 1084 TYR A CA 1
ATOM 1052 C C A TYR A 1 84 ? 23.882 33.411 11.744 0.41 10.55 1084 TYR A C 1
ATOM 1053 C C B TYR A 1 84 ? 23.842 33.526 11.564 0.59 7.05 1084 TYR A C 1
ATOM 1054 O O A TYR A 1 84 ? 23.865 33.243 12.979 0.41 10.03 1084 TYR A O 1
ATOM 1055 O O B TYR A 1 84 ? 23.804 33.483 12.796 0.59 6.77 1084 TYR A O 1
ATOM 1081 N N . PHE A 1 85 ? 24.936 33.186 10.923 1.00 9.11 1085 PHE A N 1
ATOM 1082 C CA . PHE A 1 85 ? 26.148 32.779 11.617 1.00 9.34 1085 PHE A CA 1
ATOM 1083 C C . PHE A 1 85 ? 26.782 33.961 12.321 1.00 9.13 1085 PHE A C 1
ATOM 1084 O O . PHE A 1 85 ? 26.747 35.113 11.832 1.00 11.21 1085 PHE A O 1
ATOM 1098 N N . LYS A 1 86 ? 27.386 33.665 13.450 1.00 9.48 1086 LYS A N 1
ATOM 1099 C CA . LYS A 1 86 ? 28.221 34.653 14.143 1.00 10.13 1086 LYS A CA 1
ATOM 1100 C C . LYS A 1 86 ? 29.358 35.131 13.231 1.00 10.16 1086 LYS A C 1
ATOM 1101 O O . LYS A 1 86 ? 29.785 34.459 12.311 1.00 10.63 1086 LYS A O 1
ATOM 1113 N N . ASP A 1 87 ? 29.846 36.317 13.557 1.00 12.12 1087 ASP A N 1
ATOM 1114 C CA . ASP A 1 87 ? 31.060 36.849 12.894 1.00 15.10 1087 ASP A CA 1
ATOM 1115 C C . ASP A 1 87 ? 30.941 36.986 11.427 1.00 14.65 1087 ASP A C 1
ATOM 1116 O O . ASP A 1 87 ? 31.908 36.875 10.700 1.00 17.45 1087 ASP A O 1
ATOM 1125 N N . THR A 1 88 ? 29.739 37.366 10.905 1.00 15.45 1088 THR A N 1
ATOM 1126 C CA . THR A 1 88 ? 29.504 37.561 9.465 1.00 15.42 1088 THR A CA 1
ATOM 1127 C C A THR A 1 88 ? 29.173 39.023 9.340 0.54 16.48 1088 THR A C 1
ATOM 1128 C C B THR A 1 88 ? 28.726 38.798 9.022 0.46 15.05 1088 THR A C 1
ATOM 1129 O O A THR A 1 88 ? 29.915 39.789 8.764 0.54 16.16 1088 THR A O 1
ATOM 1130 O O B THR A 1 88 ? 28.568 39.125 7.842 0.46 20.08 1088 THR A O 1
ATOM 1136 N N . HIS A 1 89 ? 28.146 39.524 9.958 1.00 13.24 1089 HIS A N 1
ATOM 1137 C CA . HIS A 1 89 ? 27.600 40.855 9.717 1.00 13.58 1089 HIS A CA 1
ATOM 1138 C C . HIS A 1 89 ? 28.142 41.766 10.769 1.00 13.50 1089 HIS A C 1
ATOM 1139 O O . HIS A 1 89 ? 28.022 41.424 11.954 1.00 13.85 1089 HIS A O 1
ATOM 1150 N N . PRO A 1 90 ? 28.694 42.889 10.400 1.00 16.01 1090 PRO A N 1
ATOM 1151 C CA . PRO A 1 90 ? 29.331 43.716 11.452 1.00 18.00 1090 PRO A CA 1
ATOM 1152 C C . PRO A 1 90 ? 28.373 44.229 12.520 1.00 16.84 1090 PRO A C 1
ATOM 1153 O O . PRO A 1 90 ? 28.869 44.445 13.671 1.00 20.90 1090 PRO A O 1
ATOM 1160 N N . LYS A 1 91 ? 27.106 44.357 12.225 1.00 15.65 1091 LYS A N 1
ATOM 1161 C CA . LYS A 1 91 ? 26.147 44.884 13.182 1.00 15.44 1091 LYS A CA 1
ATOM 1162 C C . LYS A 1 91 ? 25.598 43.795 14.081 1.00 15.83 1091 LYS A C 1
ATOM 1163 O O . LYS A 1 91 ? 24.897 44.135 15.088 1.00 19.14 1091 LYS A O 1
ATOM 1175 N N . PHE A 1 92 ? 25.848 42.537 13.802 1.00 14.67 1092 PHE A N 1
ATOM 1176 C CA . PHE A 1 92 ? 25.291 41.387 14.489 1.00 13.86 1092 PHE A CA 1
ATOM 1177 C C . PHE A 1 92 ? 26.377 40.329 14.777 1.00 14.73 1092 PHE A C 1
ATOM 1178 O O . PHE A 1 92 ? 26.276 39.181 14.327 1.00 14.78 1092 PHE A O 1
ATOM 1192 N N . PRO A 1 93 ? 27.437 40.706 15.48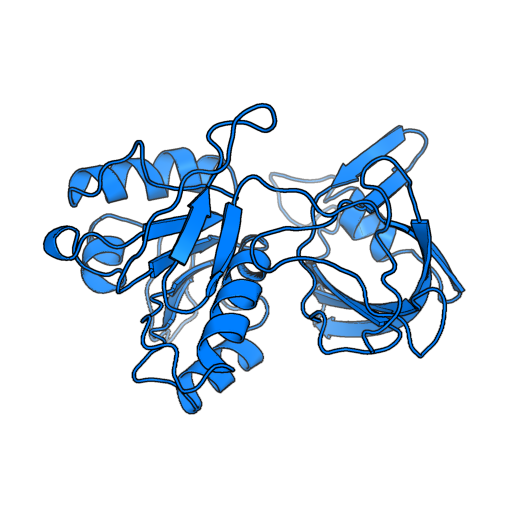8 1.00 15.52 1093 PRO A N 1
ATOM 1193 C CA . PRO A 1 93 ? 28.542 39.759 15.689 1.00 19.04 1093 PRO A CA 1
ATOM 1194 C C . PRO A 1 93 ? 28.137 38.411 16.250 1.00 14.62 1093 PRO A C 1
ATOM 1195 O O . PRO A 1 93 ? 28.779 37.393 15.913 1.00 15.84 1093 PRO A O 1
ATOM 1202 N N . ALA A 1 94 ? 27.141 38.352 17.117 1.00 14.09 1094 ALA A N 1
ATOM 1203 C CA . ALA A 1 94 ? 26.744 37.080 17.726 1.00 13.82 1094 ALA A CA 1
ATOM 1204 C C . ALA A 1 94 ? 25.932 36.220 16.733 1.00 10.09 1094 ALA A C 1
ATOM 1205 O O . ALA A 1 94 ? 25.715 35.022 17.094 1.00 12.75 1094 ALA A O 1
ATOM 1212 N N . GLY A 1 95 ? 25.507 36.772 15.609 1.00 10.70 1095 GLY A N 1
ATOM 1213 C CA . GLY A 1 95 ? 24.636 35.993 14.812 1.00 10.52 1095 GLY A CA 1
ATOM 1214 C C A GLY A 1 95 ? 23.336 35.713 15.596 0.52 11.53 1095 GLY A C 1
ATOM 1215 C C B GLY A 1 95 ? 23.247 35.866 15.371 0.48 6.97 1095 GLY A C 1
ATOM 1216 O O A GLY A 1 95 ? 23.074 36.291 16.672 0.52 13.60 1095 GLY A O 1
ATOM 1217 O O B GLY A 1 95 ? 22.812 36.678 16.193 0.48 8.42 1095 GLY A O 1
ATOM 1221 N N . GLY A 1 96 ? 22.515 34.853 14.948 1.00 8.27 1096 GLY A N 1
ATOM 1222 C CA . GLY A 1 96 ? 21.150 34.655 15.388 1.00 7.82 1096 GLY A CA 1
ATOM 1223 C C . GLY A 1 96 ? 21.007 33.441 16.309 1.00 7.44 1096 GLY A C 1
ATOM 1224 O O . GLY A 1 96 ? 21.609 32.386 16.056 1.00 7.95 1096 GLY A O 1
ATOM 1228 N N . LYS A 1 97 ? 20.222 33.573 17.353 1.00 7.09 1097 LYS A N 1
ATOM 1229 C CA . LYS A 1 97 ? 20.105 32.524 18.350 1.00 7.17 1097 LYS A CA 1
ATOM 1230 C C . LYS A 1 97 ? 19.397 31.278 17.835 1.00 6.76 1097 LYS A C 1
ATOM 1231 O O . LYS A 1 97 ? 19.960 30.148 17.877 1.00 6.94 1097 LYS A O 1
ATOM 1243 N N . MET A 1 98 ? 18.138 31.402 17.438 1.00 6.18 1098 MET A N 1
ATOM 1244 C CA . MET A 1 98 ? 17.380 30.215 17.018 1.00 6.02 1098 MET A CA 1
ATOM 1245 C C . MET A 1 98 ? 17.931 29.622 15.724 1.00 6.03 1098 MET A C 1
ATOM 1246 O O . MET A 1 98 ? 17.961 28.402 15.585 1.00 6.31 1098 MET A O 1
ATOM 1257 N N . SER A 1 99 ? 18.348 30.455 14.788 1.00 5.95 1099 SER A N 1
ATOM 1258 C CA . SER A 1 99 ? 18.791 29.908 13.511 1.00 6.19 1099 SER A CA 1
ATOM 1259 C C . SER A 1 99 ? 20.084 29.127 13.651 1.00 6.25 1099 SER A C 1
ATOM 1260 O O . SER A 1 99 ? 20.228 28.072 13.041 1.00 6.60 1099 SER A O 1
ATOM 1268 N N . GLN A 1 100 ? 21.014 29.592 14.493 1.00 6.71 1100 GLN A N 1
ATOM 1269 C CA . GLN A 1 100 ? 22.204 28.795 14.757 1.00 6.83 1100 GLN A CA 1
ATOM 1270 C C . GLN A 1 100 ? 21.877 27.548 15.567 1.00 7.21 1100 GLN A C 1
ATOM 1271 O O . GLN A 1 100 ? 22.508 26.478 15.376 1.00 7.77 1100 GLN A O 1
ATOM 1281 N N . TYR A 1 101 ? 20.899 27.623 16.484 1.00 6.84 1101 TYR A N 1
ATOM 1282 C CA . TYR A 1 101 ? 20.498 26.422 17.220 1.00 7.17 1101 TYR A CA 1
ATOM 1283 C C . TYR A 1 101 ? 19.923 25.372 16.277 1.00 6.58 1101 TYR A C 1
ATOM 1284 O O . TYR A 1 101 ? 20.277 24.184 16.338 1.00 7.13 1101 TYR A O 1
ATOM 1299 N N . LEU A 1 102 ? 19.055 25.791 15.373 1.00 6.35 1102 LEU A N 1
ATOM 1300 C CA . LEU A 1 102 ? 18.534 24.868 14.358 1.00 6.38 1102 LEU A CA 1
ATOM 1301 C C . LEU A 1 102 ? 19.673 24.235 13.577 1.00 6.75 1102 LEU A C 1
ATOM 1302 O O . LEU A 1 102 ? 19.681 23.001 13.357 1.00 6.93 1102 LEU A O 1
ATOM 1312 N N . GLU A 1 103 ? 20.641 25.034 13.130 1.00 6.64 1103 GLU A N 1
ATOM 1313 C CA . GLU A 1 103 ? 21.788 24.514 12.378 1.00 7.61 1103 GLU A CA 1
ATOM 1314 C C . GLU A 1 103 ? 22.575 23.478 13.160 1.00 8.28 1103 GLU A C 1
ATOM 1315 O O . GLU A 1 103 ? 23.230 22.625 12.537 1.00 10.08 1103 GLU A O 1
ATOM 1325 N N . SER A 1 104 ? 22.574 23.561 14.476 1.00 8.16 1104 SER A N 1
ATOM 1326 C CA A SER A 1 104 ? 23.317 22.550 15.242 0.45 10.57 1104 SER A CA 1
ATOM 1327 C CA B SER A 1 104 ? 23.278 22.660 15.379 0.55 8.55 1104 SER A CA 1
ATOM 1328 C C A SER A 1 104 ? 22.519 21.325 15.676 0.45 9.70 1104 SER A C 1
ATOM 1329 C C B SER A 1 104 ? 22.540 21.333 15.560 0.55 9.85 1104 SER A C 1
ATOM 1330 O O A SER A 1 104 ? 23.003 20.408 16.370 0.45 10.57 1104 SER A O 1
ATOM 1331 O O B SER A 1 104 ? 23.180 20.377 16.018 0.55 8.50 1104 SER A O 1
ATOM 1343 N N . MET A 1 105 ? 21.238 21.259 15.315 1.00 8.27 1105 MET A N 1
ATOM 1344 C CA . MET A 1 105 ? 20.477 20.075 15.646 1.00 8.75 1105 MET A CA 1
ATOM 1345 C C . MET A 1 105 ? 20.954 18.853 14.854 1.00 9.78 1105 MET A C 1
ATOM 1346 O O . MET A 1 105 ? 21.348 18.952 13.704 1.00 10.56 1105 MET A O 1
ATOM 1357 N N . LYS A 1 106 ? 20.905 17.704 15.546 1.00 9.78 1106 LYS A N 1
ATOM 1358 C CA . LYS A 1 106 ? 21.173 16.439 14.876 1.00 11.19 1106 LYS A CA 1
ATOM 1359 C C . LYS A 1 106 ? 19.884 15.816 14.404 1.00 9.16 1106 LYS A C 1
ATOM 1360 O O . LYS A 1 106 ? 18.830 16.016 15.020 1.00 8.54 1106 LYS A O 1
ATOM 1372 N N . ILE A 1 107 ? 19.941 15.021 13.359 1.00 9.60 1107 ILE A N 1
ATOM 1373 C CA . ILE A 1 107 ? 18.777 14.224 12.951 1.00 8.80 1107 ILE A CA 1
ATOM 1374 C C . ILE A 1 107 ? 18.330 13.404 14.164 1.00 8.28 1107 ILE A C 1
ATOM 1375 O O . ILE A 1 107 ? 19.175 12.810 14.843 1.00 9.39 1107 ILE A O 1
ATOM 1383 N N . GLY A 1 108 ? 17.027 13.418 14.435 1.00 7.98 1108 GLY A N 1
ATOM 1384 C CA . GLY A 1 108 ? 16.460 12.753 15.584 1.00 7.97 1108 GLY A CA 1
ATOM 1385 C C . GLY A 1 108 ? 16.247 13.655 16.787 1.00 8.23 1108 GLY A C 1
ATOM 1386 O O . GLY A 1 108 ? 15.484 13.294 17.668 1.00 9.90 1108 GLY A O 1
ATOM 1390 N N . ASP A 1 109 ? 16.894 14.792 16.831 1.00 8.27 1109 ASP A N 1
ATOM 1391 C CA . ASP A 1 109 ? 16.615 15.759 17.894 1.00 8.73 1109 ASP A CA 1
ATOM 1392 C C . ASP A 1 109 ? 15.203 16.316 17.666 1.00 7.54 1109 ASP A C 1
ATOM 1393 O O . ASP A 1 109 ? 14.706 16.361 16.550 1.00 8.28 1109 ASP A O 1
ATOM 1402 N N . THR A 1 110 ? 14.578 16.745 18.757 1.00 7.94 1110 THR A N 1
ATOM 1403 C CA . THR A 1 110 ? 13.274 17.360 18.678 1.00 7.25 1110 THR A CA 1
ATOM 1404 C C . THR A 1 110 ? 13.380 18.854 19.027 1.00 6.79 1110 THR A C 1
ATOM 1405 O O . THR A 1 110 ? 14.307 19.323 19.695 1.00 7.86 1110 THR A O 1
ATOM 1412 N N . ILE A 1 111 ? 12.371 19.599 18.574 1.00 6.53 1111 ILE A N 1
ATOM 1413 C CA . ILE A 1 111 ? 12.197 20.980 18.960 1.00 6.37 1111 ILE A CA 1
ATOM 1414 C C . ILE A 1 111 ? 10.689 21.236 19.106 1.00 6.23 1111 ILE A C 1
ATOM 1415 O O . ILE A 1 111 ? 9.885 20.662 18.352 1.00 6.60 1111 ILE A O 1
ATOM 1423 N N . GLU A 1 112 ? 10.334 22.092 20.035 1.00 6.45 1112 GLU A N 1
ATOM 1424 C CA . GLU A 1 112 ? 8.928 22.392 20.301 1.00 6.24 1112 GLU A CA 1
ATOM 1425 C C . GLU A 1 112 ? 8.335 23.377 19.295 1.00 5.67 1112 GLU A C 1
ATOM 1426 O O . GLU A 1 112 ? 8.851 24.467 19.093 1.00 6.52 1112 GLU A O 1
ATOM 1445 N N . PHE A 1 113 ? 7.206 22.936 18.738 1.00 5.77 1113 PHE A N 1
ATOM 1446 C CA . PHE A 1 113 ? 6.334 23.737 17.890 1.00 5.54 1113 PHE A CA 1
ATOM 1447 C C . PHE A 1 113 ? 5.070 24.107 18.645 1.00 5.79 1113 PHE A C 1
ATOM 1448 O O . PHE A 1 113 ? 4.520 23.294 19.414 1.00 6.79 1113 PHE A O 1
ATOM 1462 N N . ARG A 1 114 ? 4.549 25.286 18.390 1.00 5.81 1114 ARG A N 1
ATOM 1463 C CA A ARG A 1 114 ? 3.281 25.747 18.996 0.52 6.34 1114 ARG A CA 1
ATOM 1464 C CA B ARG A 1 114 ? 3.218 25.672 18.859 0.48 5.76 1114 ARG A CA 1
ATOM 1465 C C A ARG A 1 114 ? 2.538 26.600 17.989 0.52 6.25 1114 ARG A C 1
ATOM 1466 C C B ARG A 1 114 ? 2.555 26.473 17.754 0.48 5.39 1114 ARG A C 1
ATOM 1467 O O A ARG A 1 114 ? 3.117 27.445 17.305 0.52 6.16 1114 ARG A O 1
ATOM 1468 O O B ARG A 1 114 ? 3.202 27.056 16.867 0.48 5.22 1114 ARG A O 1
ATOM 1485 N N . GLY A 1 115 ? 1.216 26.475 17.880 1.00 5.87 1115 GLY A N 1
ATOM 1486 C CA . GLY A 1 115 ? 0.427 27.298 16.987 1.00 5.91 1115 GLY A CA 1
ATOM 1487 C C . GLY A 1 115 ? -0.989 26.786 16.921 1.00 5.98 1115 GLY A C 1
ATOM 1488 O O . GLY A 1 115 ? -1.397 25.919 17.696 1.00 6.68 1115 GLY A O 1
ATOM 1492 N N . PRO A 1 116 ? -1.772 27.298 15.968 1.00 6.14 1116 PRO A N 1
ATOM 1493 C CA . PRO A 1 116 ? -1.430 28.382 15.056 1.00 6.48 1116 PRO A CA 1
ATOM 1494 C C . PRO A 1 116 ? -1.500 29.722 15.755 1.00 7.22 1116 PRO A C 1
ATOM 1495 O O . PRO A 1 116 ? -2.208 29.887 16.733 1.00 9.39 1116 PRO A O 1
ATOM 1502 N N . ASN A 1 117 ? -0.774 30.695 15.195 1.00 6.87 1117 ASN A N 1
ATOM 1503 C CA . ASN A 1 117 ? -0.777 32.042 15.748 1.00 7.79 1117 ASN A CA 1
ATOM 1504 C C . ASN A 1 117 ? -0.817 33.071 14.603 1.00 6.70 1117 ASN A C 1
ATOM 1505 O O . ASN A 1 117 ? -0.263 32.851 13.550 1.00 6.76 1117 ASN A O 1
ATOM 1516 N N . GLY A 1 118 ? -1.407 34.204 14.920 1.00 7.64 1118 GLY A N 1
ATOM 1517 C CA . GLY A 1 118 ? -1.415 35.345 14.043 1.00 7.25 1118 GLY A CA 1
ATOM 1518 C C . GLY A 1 118 ? -2.801 35.930 13.888 1.00 7.25 1118 GLY A C 1
ATOM 1519 O O . GLY A 1 118 ? -3.809 35.204 13.971 1.00 8.30 1118 GLY A O 1
ATOM 1523 N N . LEU A 1 119 ? -2.866 37.227 13.671 1.00 6.69 1119 LEU A N 1
ATOM 1524 C CA . LEU A 1 119 ? -4.105 37.973 13.616 1.00 6.95 1119 LEU A CA 1
ATOM 1525 C C . LEU A 1 119 ? -4.826 37.900 12.258 1.00 6.93 1119 LEU A C 1
ATOM 1526 O O . LEU A 1 119 ? -5.968 38.356 12.187 1.00 7.91 1119 LEU A O 1
ATOM 1536 N N . LEU A 1 120 ? -4.182 37.371 11.243 1.00 6.55 1120 LEU 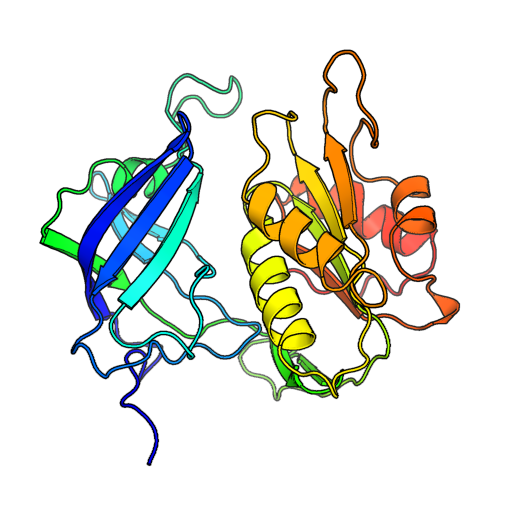A N 1
ATOM 1537 C CA . LEU A 1 120 ? -4.734 37.310 9.905 1.00 6.65 1120 LEU A CA 1
ATOM 1538 C C . LEU A 1 120 ? -4.928 35.854 9.479 1.00 6.08 1120 LEU A C 1
ATOM 1539 O O . LEU A 1 120 ? -4.023 35.036 9.605 1.00 6.20 1120 LEU A O 1
ATOM 1549 N N . VAL A 1 121 ? -6.102 35.580 8.907 1.00 6.27 1121 VAL A N 1
ATOM 1550 C CA . VAL A 1 121 ? -6.405 34.304 8.266 1.00 6.18 1121 VAL A CA 1
ATOM 1551 C C . VAL A 1 121 ? -6.982 34.587 6.890 1.00 6.29 1121 VAL A C 1
ATOM 1552 O O . VAL A 1 121 ? -7.890 35.412 6.740 1.00 7.65 1121 VAL A O 1
ATOM 1559 N N . TYR A 1 122 ? -6.468 33.896 5.865 1.00 6.40 1122 TYR A N 1
ATOM 1560 C CA . TYR A 1 122 ? -7.003 33.988 4.540 1.00 6.77 1122 TYR A CA 1
ATOM 1561 C C . TYR A 1 122 ? -8.119 32.946 4.373 1.00 7.57 1122 TYR A C 1
ATOM 1562 O O . TYR A 1 122 ? -7.869 31.762 4.476 1.00 10.23 1122 TYR A O 1
ATOM 1577 N N . GLN A 1 123 ? -9.327 33.444 4.092 1.00 7.56 1123 GLN A N 1
ATOM 1578 C CA . GLN A 1 123 ? -10.508 32.583 3.969 1.00 8.42 1123 GLN A CA 1
ATOM 1579 C C . GLN A 1 123 ? -10.803 32.183 2.538 1.00 9.69 1123 GLN A C 1
ATOM 1580 O O . GLN A 1 123 ? -11.757 31.451 2.292 1.00 17.88 1123 GLN A O 1
ATOM 1590 N N . GLY A 1 124 ? -10.045 32.606 1.590 1.00 7.56 1124 GLY A N 1
ATOM 1591 C CA . GLY A 1 124 ? -10.202 32.235 0.215 1.00 7.83 1124 GLY A CA 1
ATOM 1592 C C . GLY A 1 124 ? -10.926 33.293 -0.617 1.00 7.57 1124 GLY A C 1
ATOM 1593 O O . GLY A 1 124 ? -11.658 34.117 -0.097 1.00 8.59 1124 GLY A O 1
ATOM 1597 N N . LYS A 1 125 ? -10.674 33.224 -1.914 1.00 7.92 1125 LYS A N 1
ATOM 1598 C CA . LYS A 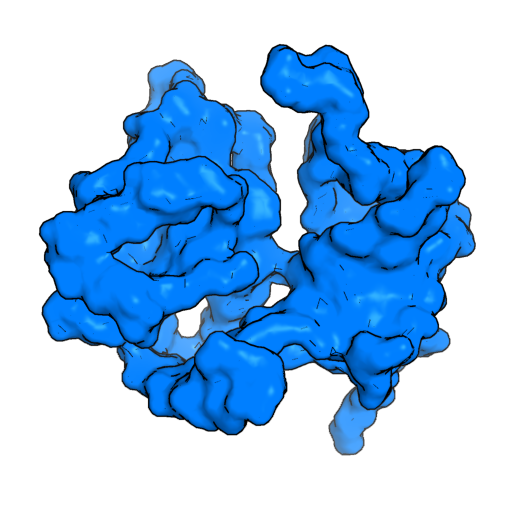1 125 ? -11.368 34.068 -2.883 1.00 9.85 1125 LYS A CA 1
ATOM 1599 C C . LYS A 1 125 ? -11.385 35.536 -2.490 1.00 9.42 1125 LYS A C 1
ATOM 1600 O O . LYS A 1 125 ? -12.396 36.250 -2.569 1.00 11.11 1125 LYS A O 1
ATOM 1612 N N . GLY A 1 126 ? -10.215 36.033 -2.077 1.00 8.35 1126 GLY A N 1
ATOM 1613 C CA . GLY A 1 126 ? -10.032 37.422 -1.726 1.00 9.54 1126 GLY A CA 1
ATOM 1614 C C . GLY A 1 126 ? -10.397 37.857 -0.320 1.00 8.36 1126 GLY A C 1
ATOM 1615 O O . GLY A 1 126 ? -10.212 39.031 0.024 1.00 9.38 1126 GLY A O 1
ATOM 1619 N N . LYS A 1 127 ? -10.943 36.946 0.462 1.00 8.79 1127 LYS A N 1
ATOM 1620 C CA . LYS A 1 127 ? -11.456 37.286 1.768 1.00 9.22 1127 LYS A CA 1
ATOM 1621 C C . LYS A 1 127 ? -10.447 37.012 2.852 1.00 8.25 1127 LYS A C 1
ATOM 1622 O O . LYS A 1 127 ? -9.947 35.911 2.987 1.00 8.40 1127 LYS A O 1
ATOM 1634 N N . PHE A 1 128 ? -10.135 38.068 3.618 1.00 9.04 1128 PHE A N 1
ATOM 1635 C CA . PHE A 1 128 ? -9.241 38.016 4.725 1.00 8.94 1128 PHE A CA 1
ATOM 1636 C C . PHE A 1 128 ? -9.980 38.326 6.034 1.00 9.94 1128 PHE A C 1
ATOM 1637 O O . PHE A 1 128 ? -10.790 39.261 6.070 1.00 14.89 1128 PHE A O 1
ATOM 1651 N N . ALA A 1 129 ? -9.692 37.566 7.087 1.00 9.24 1129 ALA A N 1
ATOM 1652 C CA . ALA A 1 129 ? -10.232 37.817 8.408 1.00 9.58 1129 ALA A CA 1
ATOM 1653 C C . ALA A 1 129 ? -9.082 38.358 9.252 1.00 9.59 1129 ALA A C 1
ATOM 1654 O O . ALA A 1 129 ? -8.135 37.627 9.492 1.00 8.92 1129 ALA A O 1
ATOM 1661 N N . ILE A 1 130 ? -9.177 39.625 9.695 1.00 10.07 1130 ILE A N 1
ATOM 1662 C CA . ILE A 1 130 ? -8.046 40.281 10.357 1.00 9.65 1130 ILE A CA 1
ATOM 1663 C C . ILE A 1 130 ? -8.538 40.778 11.707 1.00 10.46 1130 ILE A C 1
ATOM 1664 O O . ILE A 1 130 ? -9.395 41.662 11.774 1.00 12.96 1130 ILE A O 1
ATOM 1672 N N . ARG A 1 131 ? -7.989 40.270 12.767 1.00 9.97 1131 ARG A N 1
ATOM 1673 C CA . ARG A 1 131 ? -8.317 40.732 14.127 1.00 10.59 1131 ARG A CA 1
ATOM 1674 C C . ARG A 1 131 ? -7.444 41.927 14.455 1.00 11.39 1131 ARG A C 1
ATOM 1675 O O . ARG A 1 131 ? -6.253 41.946 14.172 1.00 11.47 1131 ARG A O 1
ATOM 1693 N N . PRO A 1 132 ? -8.010 42.932 15.157 1.00 13.01 1132 PRO A N 1
ATOM 1694 C CA . PRO A 1 132 ? -7.171 44.056 15.596 1.00 15.37 1132 PRO A CA 1
ATOM 1695 C C . PRO A 1 132 ? -6.218 43.650 16.693 1.00 16.91 1132 PRO A C 1
ATOM 1696 O O . PRO A 1 132 ? -5.144 44.265 16.921 1.00 22.63 1132 PRO A O 1
ATOM 1703 N N . ASP A 1 133 ? -6.525 42.637 17.494 1.00 17.58 1133 ASP A N 1
ATOM 1704 C CA . ASP A 1 133 ? -5.728 42.091 18.578 1.00 24.04 1133 ASP A CA 1
ATOM 1705 C C . ASP A 1 133 ? -6.312 40.709 18.821 1.00 26.40 1133 ASP A C 1
ATOM 1706 O O . ASP A 1 133 ? -7.352 40.328 18.295 1.00 25.02 1133 ASP A O 1
ATOM 1715 N N . LYS A 1 134 ? -5.592 39.958 19.651 1.00 32.84 1134 LYS A N 1
ATOM 1716 C CA . LYS A 1 134 ? -5.947 38.552 19.780 1.00 34.19 1134 LYS A CA 1
ATOM 1717 C C . LYS A 1 134 ? -7.296 38.372 20.469 1.00 43.86 1134 LYS A C 1
ATOM 1718 O O . LYS A 1 134 ? -8.045 37.392 20.291 1.00 45.64 1134 LYS A O 1
ATOM 1722 N N . LYS A 1 135 ? -7.634 39.368 21.330 1.00 47.63 1135 LYS A N 1
ATOM 1723 C CA . LYS A 1 135 ? -8.812 39.156 22.075 1.00 52.21 1135 LYS A CA 1
ATOM 1724 C C . LYS A 1 135 ? -10.047 39.569 21.295 1.00 45.94 1135 LYS A C 1
ATOM 1725 O O . LYS A 1 135 ? -11.203 39.379 21.732 1.00 55.72 1135 LYS A O 1
ATOM 1729 N N . SER A 1 136 ? -9.927 40.137 20.130 1.00 38.47 1136 SER A N 1
ATOM 1730 C CA . SER A 1 136 ? -11.031 40.720 19.364 1.00 33.28 1136 SER A CA 1
ATOM 1731 C C . SER A 1 136 ? -11.450 39.867 18.153 1.00 33.37 1136 SER A C 1
ATOM 1732 O O . SER A 1 136 ? -10.617 39.167 17.588 1.00 35.46 1136 SER A O 1
ATOM 1737 N N . SER A 1 137 ? -12.719 39.893 17.761 1.00 36.68 1137 SER A N 1
ATOM 1738 C CA A SER A 1 137 ? -13.310 39.139 16.687 0.28 39.40 1137 SER A CA 1
ATOM 1739 C CA B SER A 1 137 ? -13.213 39.275 16.474 0.72 39.69 1137 SER A CA 1
ATOM 1740 C C A SER A 1 137 ? -12.534 39.528 15.431 0.28 29.23 1137 SER A C 1
ATOM 1741 C C B SER A 1 137 ? -12.546 39.858 15.220 0.72 29.72 1137 SER A C 1
ATOM 1742 O O A SER A 1 137 ? -12.258 40.680 15.167 0.28 23.68 1137 SER A O 1
ATOM 1743 O O B SER A 1 137 ? -12.053 40.994 15.317 0.72 20.94 1137 SER A O 1
ATOM 1749 N N A PRO A 1 138 ? -12.248 38.461 14.700 0.28 20.49 1138 PRO A N 1
ATOM 1750 N N B PRO A 1 138 ? -12.448 39.222 14.046 0.72 23.11 1138 PRO A N 1
ATOM 1751 C CA A PRO A 1 138 ? -11.705 38.800 13.373 0.28 14.67 1138 PRO A CA 1
ATOM 1752 C CA B PRO A 1 138 ? -11.847 39.738 12.816 0.72 18.62 1138 PRO A CA 1
ATOM 1753 C C A PRO A 1 138 ? -12.793 39.581 12.651 0.28 16.50 1138 PRO A C 1
ATOM 1754 C C B PRO A 1 138 ? -12.752 40.703 12.071 0.72 18.03 1138 PRO A C 1
ATOM 1755 O O A PRO A 1 138 ? -13.981 39.360 12.866 0.28 24.04 1138 PRO A O 1
ATOM 1756 O O B PRO A 1 138 ? -13.975 40.610 12.099 0.72 23.11 1138 PRO A O 1
ATOM 1773 N N A VAL A 1 139 ? -12.363 40.474 11.781 0.28 15.18 1139 VAL A N 1
ATOM 1774 N N B VAL A 1 139 ? -12.130 41.636 11.386 0.72 16.66 1139 VAL A N 1
ATOM 1775 C CA A VAL A 1 139 ? -13.319 41.160 10.907 0.28 17.47 1139 VAL A CA 1
ATOM 1776 C CA B VAL A 1 139 ? -12.774 42.363 10.322 0.72 19.51 1139 VAL A CA 1
ATOM 1777 C C A VAL A 1 139 ? -12.870 41.007 9.464 0.28 17.30 1139 VAL A C 1
ATOM 1778 C C B VAL A 1 139 ? -12.599 41.561 9.040 0.72 16.91 1139 VAL A C 1
ATOM 1779 O O A VAL A 1 139 ? -11.675 40.998 9.166 0.28 10.99 1139 VAL A O 1
ATOM 1780 O O B VAL A 1 139 ? -11.510 41.155 8.707 0.72 14.71 1139 VAL A O 1
ATOM 1791 N N A ILE A 1 140 ? -13.807 40.873 8.558 0.28 16.49 1140 ILE A N 1
ATOM 1792 N N B ILE A 1 140 ? -13.680 41.244 8.398 0.72 19.02 1140 ILE A N 1
ATOM 1793 C CA A ILE A 1 140 ? -13.615 40.470 7.190 0.28 15.08 1140 ILE A CA 1
ATOM 1794 C CA B ILE A 1 140 ? -13.644 40.465 7.182 0.72 14.32 1140 ILE A CA 1
ATOM 1795 C C . ILE A 1 140 ? -13.521 41.545 6.109 1.00 18.59 1140 ILE A C 1
ATOM 1796 O O . ILE A 1 140 ? -14.388 42.439 6.019 1.00 25.44 1140 ILE A O 1
ATOM 1806 N N . LYS A 1 141 ? -12.551 41.426 5.290 1.00 20.34 1141 LYS A N 1
ATOM 1807 C CA . LYS A 1 141 ? -12.421 42.280 4.165 1.00 26.77 1141 LYS A CA 1
ATOM 1808 C C . LYS A 1 141 ? -12.119 41.457 2.928 1.00 20.30 1141 LYS A C 1
ATOM 1809 O O . LYS A 1 141 ? -11.321 40.548 2.935 1.00 15.89 1141 LYS A O 1
ATOM 1821 N N . THR A 1 142 ? -12.797 41.801 1.866 1.00 22.22 1142 THR A N 1
ATOM 1822 C CA . THR A 1 142 ? -12.636 41.131 0.616 1.00 18.22 1142 THR A CA 1
ATOM 1823 C C . THR A 1 142 ? -11.993 42.075 -0.430 1.00 14.63 1142 THR A C 1
ATOM 1824 O O . THR A 1 142 ? -12.524 43.164 -0.629 1.00 19.71 1142 THR A O 1
ATOM 1831 N N . VAL A 1 143 ? -10.891 41.655 -1.020 1.00 9.84 1143 VAL A N 1
ATOM 1832 C CA . VAL A 1 143 ? -10.137 42.486 -1.908 1.00 9.02 1143 VAL A CA 1
ATOM 1833 C C . VAL A 1 143 ? -9.958 41.779 -3.256 1.00 9.29 1143 VAL A C 1
ATOM 1834 O O . VAL A 1 143 ? -10.026 40.566 -3.354 1.00 12.07 1143 VAL A O 1
ATOM 1841 N N . LYS A 1 144 ? -9.648 42.555 -4.265 1.00 8.79 1144 LYS A N 1
ATOM 1842 C CA . LYS A 1 144 ? -9.327 42.021 -5.573 1.00 9.41 1144 LYS A CA 1
ATOM 1843 C C . LYS A 1 144 ? -7.825 41.794 -5.771 1.00 7.32 1144 LYS A C 1
ATOM 1844 O O . LYS A 1 144 ? -7.425 41.027 -6.641 1.00 7.49 1144 LYS A O 1
ATOM 1856 N N . SER A 1 145 ? -7.005 42.463 -4.987 1.00 7.10 1145 SER A N 1
ATOM 1857 C CA A SER A 1 145 ? -5.552 42.449 -5.170 0.24 5.88 1145 SER A CA 1
ATOM 1858 C CA B SER A 1 145 ? -5.551 42.333 -5.093 0.76 6.21 1145 SER A CA 1
ATOM 1859 C C A SER A 1 145 ? -4.886 42.618 -3.806 0.24 7.03 1145 SER A C 1
ATOM 1860 C C B SER A 1 145 ? -4.933 42.570 -3.724 0.76 5.52 1145 SER A C 1
ATOM 1861 O O A SER A 1 145 ? -5.438 43.241 -2.899 0.24 4.45 1145 SER A O 1
ATOM 1862 O O B SER A 1 145 ? -5.523 43.168 -2.823 0.76 6.96 1145 SER A O 1
ATOM 1874 N N . VAL A 1 146 ? -3.707 42.026 -3.646 1.00 5.47 1146 VAL A N 1
ATOM 1875 C CA . VAL A 1 146 ? -2.943 42.078 -2.423 1.00 5.26 1146 VAL A CA 1
ATOM 1876 C C . VAL A 1 146 ? -1.550 42.554 -2.776 1.00 5.42 1146 VAL A C 1
ATOM 1877 O O . VAL A 1 146 ? -0.872 41.936 -3.620 1.00 7.49 1146 VAL A O 1
ATOM 1884 N N . GLY A 1 147 ? -1.116 43.648 -2.166 1.00 5.23 1147 GLY A N 1
ATOM 1885 C CA . GLY A 1 147 ? 0.269 44.055 -2.247 1.00 5.62 1147 GLY A CA 1
ATOM 1886 C C A GLY A 1 147 ? 1.119 43.584 -1.081 0.44 5.70 1147 GLY A C 1
ATOM 1887 C C B GLY A 1 147 ? 0.993 43.292 -1.119 0.56 5.66 1147 GLY A C 1
ATOM 1888 O O A GLY A 1 147 ? 0.682 43.941 0.015 0.44 7.79 1147 GLY A O 1
ATOM 1889 O O B GLY A 1 147 ? 0.496 43.088 -0.013 0.56 5.64 1147 GLY A O 1
ATOM 1893 N N . MET A 1 148 ? 2.221 42.930 -1.382 1.00 4.86 1148 MET A N 1
ATOM 1894 C CA . MET A 1 148 ? 3.041 42.200 -0.430 1.00 4.91 1148 MET A CA 1
ATOM 1895 C C . MET A 1 148 ? 4.446 42.795 -0.448 1.00 4.87 1148 MET A C 1
ATOM 1896 O O . MET A 1 148 ? 5.051 42.853 -1.512 1.00 5.56 1148 MET A O 1
ATOM 1918 N N . ILE A 1 149 ? 4.934 43.188 0.720 1.00 4.70 1149 ILE A N 1
ATOM 1919 C CA . ILE A 1 149 ? 6.308 43.669 0.829 1.00 4.43 1149 ILE A CA 1
ATOM 1920 C C . ILE A 1 149 ? 7.001 42.783 1.841 1.00 4.59 1149 ILE A C 1
ATOM 1921 O O . ILE A 1 149 ? 6.636 42.745 3.010 1.00 5.13 1149 ILE A O 1
ATOM 1929 N N . ALA A 1 150 ? 8.005 42.030 1.349 1.00 4.61 1150 ALA A N 1
ATOM 1930 C CA . ALA A 1 150 ? 8.783 41.143 2.204 1.00 4.88 1150 ALA A CA 1
ATOM 1931 C C . ALA A 1 150 ? 10.226 41.610 2.219 1.00 4.40 1150 ALA A C 1
ATOM 1932 O O . AL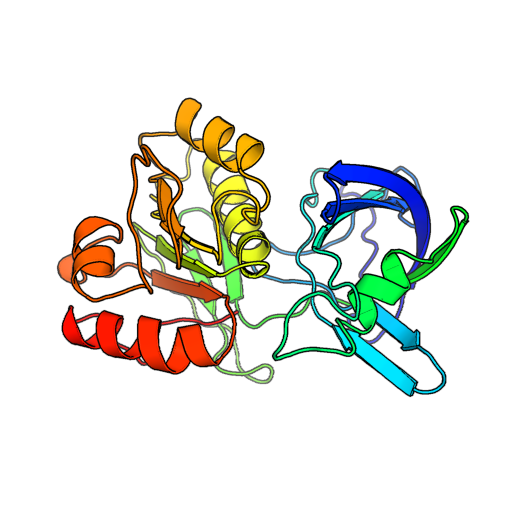A A 1 150 ? 10.747 41.993 1.185 1.00 4.98 1150 ALA A O 1
ATOM 1939 N N . GLY A 1 151 ? 10.859 41.500 3.369 1.00 4.84 1151 GLY A N 1
ATOM 1940 C CA . GLY A 1 151 ? 12.297 41.671 3.490 1.00 5.01 1151 GLY A CA 1
ATOM 1941 C C . GLY A 1 151 ? 12.906 40.431 4.107 1.00 4.79 1151 GLY A C 1
ATOM 1942 O O . GLY A 1 151 ? 12.433 39.993 5.161 1.00 5.27 1151 GLY A O 1
ATOM 1946 N N . GLY A 1 152 ? 13.937 39.895 3.494 1.00 5.17 1152 GLY A N 1
ATOM 1947 C CA . GLY A 1 152 ? 14.699 38.832 4.136 1.00 5.69 1152 GLY A CA 1
ATOM 1948 C C . GLY A 1 152 ? 13.813 37.623 4.428 1.00 5.80 1152 GLY A C 1
ATOM 1949 O O . GLY A 1 152 ? 13.190 37.051 3.551 1.00 6.02 1152 GLY A O 1
ATOM 1953 N N . THR A 1 153 ? 13.805 37.234 5.699 1.00 6.84 1153 THR A N 1
ATOM 1954 C CA . THR A 1 153 ? 13.042 36.080 6.143 1.00 8.15 1153 THR A CA 1
ATOM 1955 C C A THR A 1 153 ? 11.572 36.407 6.328 0.26 8.50 1153 THR A C 1
ATOM 1956 C C B THR A 1 153 ? 11.501 36.244 6.029 0.74 7.18 1153 THR A C 1
ATOM 1957 O O A THR A 1 153 ? 10.934 35.604 6.963 0.26 9.78 1153 THR A O 1
ATOM 1958 O O B THR A 1 153 ? 10.703 35.281 6.070 0.74 7.24 1153 THR A O 1
ATOM 1965 N N . GLY A 1 154 ? 11.100 37.520 5.864 1.00 5.30 1154 GLY A N 1
ATOM 1966 C CA . GLY A 1 154 ? 9.673 37.827 5.779 1.00 5.33 1154 GLY A CA 1
ATOM 1967 C C . GLY A 1 154 ? 8.982 37.321 4.537 1.00 4.99 1154 GLY A C 1
ATOM 1968 O O . GLY A 1 154 ? 7.782 37.519 4.374 1.00 5.38 1154 GLY A O 1
ATOM 1972 N N . ILE A 1 155 ? 9.717 36.633 3.649 1.00 5.44 1155 ILE A N 1
ATOM 1973 C CA . ILE A 1 155 ? 9.116 36.042 2.494 1.00 4.82 1155 ILE A CA 1
ATOM 1974 C C . ILE A 1 155 ? 8.126 34.912 2.822 1.00 4.17 1155 ILE A C 1
ATOM 1975 O O . ILE A 1 155 ? 7.173 34.748 2.074 1.00 4.42 1155 ILE A O 1
ATOM 1983 N N . THR A 1 156 ? 8.374 34.102 3.844 1.00 4.43 1156 THR A N 1
ATOM 1984 C CA . THR A 1 156 ? 7.551 32.890 3.951 1.00 4.43 1156 THR A CA 1
ATOM 1985 C C . THR A 1 156 ? 6.087 33.170 4.291 1.00 4.29 1156 THR A C 1
ATOM 1986 O O . THR A 1 156 ? 5.231 32.444 3.734 1.00 4.32 1156 THR A O 1
ATOM 1993 N N . PRO A 1 157 ? 5.722 34.190 5.056 1.00 4.29 1157 PRO A N 1
ATOM 1994 C CA . PRO A 1 157 ? 4.287 34.499 5.173 1.00 4.47 1157 PRO A CA 1
ATOM 1995 C C . PRO A 1 157 ? 3.657 34.844 3.830 1.00 4.20 1157 PRO A C 1
ATOM 1996 O O . PRO A 1 157 ? 2.491 34.543 3.575 1.00 4.69 1157 PRO A O 1
ATOM 2003 N N . MET A 1 158 ? 4.418 35.536 2.977 1.00 4.14 1158 MET A N 1
ATOM 2004 C CA . MET A 1 158 ? 3.893 35.910 1.677 1.00 4.20 1158 MET A CA 1
ATOM 2005 C C . MET A 1 158 ? 3.730 34.671 0.778 1.00 4.07 1158 MET A C 1
ATOM 2006 O O . MET A 1 158 ? 2.703 34.494 0.133 1.00 4.44 1158 MET A O 1
ATOM 2017 N N . LEU A 1 159 ? 4.777 33.849 0.724 1.00 4.26 1159 LEU A N 1
ATOM 2018 C CA . LEU A 1 159 ? 4.749 32.654 -0.104 1.00 4.36 1159 LEU A CA 1
ATOM 2019 C C . LEU A 1 159 ? 3.563 31.755 0.263 1.00 4.14 1159 LEU A C 1
ATOM 2020 O O . LEU A 1 159 ? 2.931 31.175 -0.605 1.00 4.45 1159 LEU A O 1
ATOM 2030 N N . GLN A 1 160 ? 3.288 31.630 1.558 1.00 4.26 1160 GLN A N 1
ATOM 2031 C CA . GLN A 1 160 ? 2.186 30.768 1.986 1.00 4.31 1160 GLN A CA 1
ATOM 2032 C C . GLN A 1 160 ? 0.854 31.259 1.394 1.00 4.48 1160 GLN A C 1
ATOM 2033 O O . GLN A 1 160 ? 0.034 30.467 0.914 1.00 4.87 1160 GLN A O 1
ATOM 2043 N N . VAL A 1 161 ? 0.620 32.572 1.437 1.00 4.44 1161 VAL A N 1
ATOM 2044 C CA . VAL A 1 161 ? -0.605 33.144 0.889 1.00 4.58 1161 VAL A CA 1
ATOM 2045 C C . VAL A 1 161 ? -0.626 33.049 -0.636 1.00 4.50 1161 VAL A C 1
ATOM 2046 O O . VAL A 1 161 ? -1.647 32.684 -1.227 1.00 4.90 1161 VAL A O 1
ATOM 2053 N N . ILE A 1 162 ? 0.486 33.393 -1.283 1.00 4.48 1162 ILE A N 1
ATOM 2054 C CA . ILE A 1 162 ? 0.572 33.308 -2.733 1.00 4.75 1162 ILE A CA 1
ATOM 2055 C C . ILE A 1 162 ? 0.196 31.902 -3.192 1.00 4.58 1162 ILE A C 1
ATOM 2056 O O . ILE A 1 162 ? -0.592 31.712 -4.105 1.00 5.13 1162 ILE A O 1
ATOM 2064 N N . ARG A 1 163 ? 0.806 30.892 -2.561 1.00 4.93 1163 ARG A N 1
ATOM 2065 C CA . ARG A 1 163 ? 0.547 29.510 -2.976 1.00 5.27 1163 ARG A CA 1
ATOM 2066 C C . ARG A 1 163 ? -0.906 29.125 -2.764 1.00 5.55 1163 ARG A C 1
ATOM 2067 O O . ARG A 1 163 ? -1.477 28.424 -3.617 1.00 5.99 1163 ARG A O 1
ATOM 2085 N N . ALA A 1 164 ? -1.501 29.537 -1.648 1.00 5.20 1164 ALA A N 1
ATOM 2086 C CA . ALA A 1 164 ? -2.897 29.194 -1.389 1.00 5.73 1164 ALA A CA 1
ATOM 2087 C C . ALA A 1 164 ? -3.808 29.784 -2.442 1.00 5.55 1164 ALA A C 1
ATOM 2088 O O . ALA A 1 164 ? -4.764 29.144 -2.893 1.00 6.70 1164 ALA A O 1
ATOM 2095 N N . ILE A 1 165 ? -3.532 31.023 -2.855 1.00 5.41 1165 ILE A N 1
ATOM 2096 C CA . ILE A 1 165 ? -4.321 31.639 -3.933 1.00 5.53 1165 ILE A CA 1
ATOM 2097 C C . ILE A 1 165 ? -4.104 30.905 -5.238 1.00 5.50 1165 ILE A C 1
ATOM 2098 O O . ILE A 1 165 ? -5.065 30.544 -5.927 1.00 6.19 1165 ILE A O 1
ATOM 2106 N N . MET A 1 166 ? -2.839 30.705 -5.629 1.00 5.61 1166 MET A N 1
ATOM 2107 C CA . MET A 1 166 ? -2.607 30.178 -6.952 1.00 6.37 1166 MET A CA 1
ATOM 2108 C C . MET A 1 166 ? -3.166 28.780 -7.109 1.00 6.40 1166 MET A C 1
ATOM 2109 O O . MET A 1 166 ? -3.574 28.419 -8.239 1.00 7.27 1166 MET A O 1
ATOM 2120 N N . LYS A 1 167 ? -3.167 27.975 -6.065 1.00 6.58 1167 LYS A N 1
ATOM 2121 C CA . LYS A 1 167 ? -3.659 26.608 -6.167 1.00 7.65 1167 LYS A CA 1
ATOM 2122 C C . LYS A 1 167 ? -5.197 26.565 -6.306 1.00 7.53 1167 LYS A C 1
ATOM 2123 O O . LYS A 1 167 ? -5.718 25.451 -6.608 1.00 10.22 1167 LYS A O 1
ATOM 2135 N N . ASP A 1 168 ? -5.898 27.627 -6.069 1.00 6.87 1168 ASP A N 1
ATOM 2136 C CA . ASP A 1 168 ? -7.362 27.684 -6.279 1.00 6.99 1168 ASP A CA 1
ATOM 2137 C C . ASP A 1 168 ? -7.580 28.331 -7.626 1.00 6.26 1168 ASP A C 1
ATOM 2138 O O . ASP A 1 168 ? -7.424 29.540 -7.751 1.00 6.66 1168 ASP A O 1
ATOM 2147 N N . PRO A 1 169 ? -7.927 27.558 -8.672 1.00 6.49 1169 PRO A N 1
ATOM 2148 C CA . PRO A 1 169 ? -8.054 28.171 -10.000 1.00 7.24 1169 PRO A CA 1
ATOM 2149 C C . PRO A 1 169 ? -9.199 29.146 -10.089 1.00 7.49 1169 PRO A C 1
ATOM 2150 O O . PRO A 1 169 ? -9.249 29.922 -11.056 1.00 9.34 1169 PRO A O 1
ATOM 2157 N N . ASP A 1 170 ? -10.114 29.126 -9.146 1.00 6.95 1170 ASP A N 1
ATOM 2158 C CA . ASP A 1 170 ? -11.249 30.013 -9.118 1.00 7.98 1170 ASP A CA 1
ATOM 2159 C C . ASP A 1 170 ? -11.051 31.192 -8.159 1.00 7.66 1170 ASP A C 1
ATOM 2160 O O . ASP A 1 170 ? -11.973 31.952 -7.892 1.00 9.05 1170 ASP A O 1
ATOM 2169 N N . ASP A 1 171 ? -9.817 31.381 -7.695 1.00 7.11 1171 ASP A N 1
ATOM 2170 C CA . ASP A 1 171 ? -9.461 32.527 -6.848 1.00 6.85 1171 ASP A CA 1
ATOM 2171 C C . ASP A 1 171 ? -8.804 33.541 -7.761 1.00 7.27 1171 ASP A C 1
ATOM 2172 O O . ASP A 1 171 ? -7.704 33.334 -8.275 1.00 8.68 1171 ASP A O 1
ATOM 2181 N N . HIS A 1 172 ? -9.504 34.654 -8.035 1.00 7.76 1172 HIS A N 1
ATOM 2182 C CA . HIS A 1 172 ? -9.040 35.634 -9.001 1.00 9.27 1172 HIS A CA 1
ATOM 2183 C C . HIS A 1 172 ? -8.190 36.729 -8.359 1.00 8.30 1172 HIS A C 1
ATOM 2184 O O . HIS A 1 172 ? -7.805 37.684 -9.072 1.00 9.69 1172 HIS A O 1
ATOM 2196 N N . THR A 1 173 ? -7.849 36.593 -7.082 1.00 6.92 1173 THR A N 1
ATOM 2197 C CA . THR A 1 173 ? -7.013 37.591 -6.405 1.00 6.75 1173 THR A CA 1
ATOM 2198 C C . THR A 1 173 ? -5.639 37.655 -7.085 1.00 6.73 1173 THR A C 1
ATOM 2199 O O . THR A 1 173 ? -5.014 36.651 -7.345 1.00 8.20 1173 THR A O 1
ATOM 2206 N N . VAL A 1 174 ? -5.194 38.900 -7.298 1.00 6.21 1174 VAL A N 1
ATOM 2207 C CA . VAL A 1 174 ? -3.874 39.149 -7.888 1.00 6.39 1174 VAL A CA 1
ATOM 2208 C C . VAL A 1 174 ? -2.915 39.593 -6.786 1.00 5.94 1174 VAL A C 1
ATOM 2209 O O . VAL A 1 174 ? -3.206 40.550 -6.068 1.00 6.26 1174 VAL A O 1
ATOM 2216 N N . CYS A 1 175 ? -1.803 38.875 -6.639 1.00 5.49 1175 CYS A N 1
ATOM 2217 C CA . CYS A 1 175 ? -0.791 39.198 -5.676 1.00 5.48 1175 CYS A CA 1
ATOM 2218 C C . CYS A 1 175 ? 0.377 39.914 -6.342 1.00 4.98 1175 CYS A C 1
ATOM 2219 O O . CYS A 1 175 ? 0.881 39.432 -7.358 1.00 5.68 1175 CYS A O 1
ATOM 2226 N N . HIS A 1 176 ? 0.816 41.004 -5.742 1.00 4.86 1176 HIS A N 1
ATOM 2227 C CA . HIS A 1 176 ? 1.972 41.764 -6.210 1.00 4.82 1176 HIS A CA 1
ATOM 2228 C C . HIS A 1 176 ? 3.010 41.784 -5.100 1.00 4.91 1176 HIS A C 1
ATOM 2229 O O . HIS A 1 176 ? 2.773 42.410 -4.076 1.00 6.13 1176 HIS A O 1
ATOM 2241 N N . LEU A 1 177 ? 4.132 41.106 -5.325 1.00 4.54 1177 LEU A N 1
ATOM 2242 C CA . LEU A 1 177 ? 5.174 40.998 -4.341 1.00 4.52 1177 LEU A CA 1
ATOM 2243 C C . LEU A 1 177 ? 6.367 41.882 -4.715 1.00 4.35 1177 LEU A C 1
ATOM 2244 O O . LEU A 1 177 ? 6.881 41.833 -5.823 1.00 4.61 1177 LEU A O 1
ATOM 2254 N N . LEU A 1 178 ? 6.798 42.659 -3.721 1.00 4.27 1178 LEU A N 1
ATOM 2255 C CA . LEU A 1 178 ? 8.034 43.439 -3.758 1.00 4.32 1178 LEU A CA 1
ATOM 2256 C C . LEU A 1 178 ? 8.909 42.865 -2.626 1.00 4.14 1178 LEU A C 1
ATOM 2257 O O . LEU A 1 178 ? 8.539 42.931 -1.472 1.00 4.56 1178 LEU A O 1
ATOM 2267 N N . PHE A 1 179 ? 10.029 42.247 -3.040 1.00 4.25 1179 PHE A N 1
ATOM 2268 C CA . PHE A 1 179 ? 10.831 41.431 -2.137 1.00 4.17 1179 PHE A CA 1
ATOM 2269 C C . PHE A 1 179 ? 12.233 42.037 -2.035 1.00 4.00 1179 PHE A C 1
ATOM 2270 O O . PHE A 1 179 ? 12.951 42.071 -3.036 1.00 4.45 1179 PHE A O 1
ATOM 2284 N N . ALA A 1 180 ? 12.573 42.527 -0.851 1.00 4.36 1180 ALA A N 1
ATOM 2285 C CA . ALA A 1 180 ? 13.843 43.210 -0.578 1.00 4.53 1180 ALA A CA 1
ATOM 2286 C C . ALA A 1 180 ? 14.804 42.276 0.159 1.00 4.62 1180 ALA A C 1
ATOM 2287 O O . ALA A 1 180 ? 14.412 41.521 1.032 1.00 5.14 1180 ALA A O 1
ATOM 2294 N N . ASN A 1 181 ? 16.085 42.403 -0.207 1.00 4.70 1181 ASN A N 1
ATOM 2295 C CA . ASN A 1 181 ? 17.149 41.623 0.429 1.00 5.11 1181 ASN A CA 1
ATOM 2296 C C . ASN A 1 181 ? 18.424 42.434 0.449 1.00 5.21 1181 ASN A C 1
ATOM 2297 O O . ASN A 1 181 ? 18.570 43.417 -0.274 1.00 5.71 1181 ASN A O 1
ATOM 2306 N N . GLN A 1 182 ? 19.379 41.969 1.246 1.00 6.00 1182 GLN A N 1
ATOM 2307 C CA . GLN A 1 182 ? 20.680 42.635 1.348 1.00 7.40 1182 GLN A CA 1
ATOM 2308 C C . GLN A 1 182 ? 21.439 42.629 0.042 1.00 6.65 1182 GLN A C 1
ATOM 2309 O O . GLN A 1 182 ? 22.050 43.600 -0.375 1.00 7.57 1182 GLN A O 1
ATOM 2319 N N . THR A 1 183 ? 21.460 41.444 -0.586 1.00 6.19 1183 THR A N 1
ATOM 2320 C CA . THR A 1 183 ? 22.206 41.162 -1.780 1.00 6.21 1183 THR A CA 1
ATOM 2321 C C . THR A 1 183 ? 21.411 40.112 -2.576 1.00 5.95 1183 THR A C 1
ATOM 2322 O O . THR A 1 183 ? 20.541 39.439 -2.045 1.00 6.50 1183 THR A O 1
ATOM 2329 N N . GLU A 1 184 ? 21.802 39.938 -3.844 1.00 6.18 1184 GLU A N 1
ATOM 2330 C CA . GLU A 1 184 ? 21.224 38.855 -4.644 1.00 6.25 1184 GLU A CA 1
ATOM 2331 C C . GLU A 1 184 ? 21.453 37.486 -4.020 1.00 6.21 1184 GLU A C 1
ATOM 2332 O O . GLU A 1 184 ? 20.564 36.643 -3.995 1.00 6.76 1184 GLU A O 1
ATOM 2342 N N . LYS A 1 185 ? 22.661 37.268 -3.495 1.00 7.07 1185 LYS A N 1
ATOM 2343 C CA . LYS A 1 185 ? 23.001 35.960 -2.923 1.00 8.71 1185 LYS A CA 1
ATOM 2344 C C . LYS A 1 185 ? 22.111 35.626 -1.746 1.00 7.33 1185 LYS A C 1
ATOM 2345 O O . LYS A 1 185 ? 21.878 34.442 -1.474 1.00 9.13 1185 LYS A O 1
ATOM 2357 N N . ASP A 1 186 ? 21.643 36.643 -1.010 1.00 7.43 1186 ASP A N 1
ATOM 2358 C CA A ASP A 1 186 ? 20.889 36.490 0.196 0.39 7.71 1186 ASP A CA 1
ATOM 2359 C CA B ASP A 1 186 ? 20.910 36.379 0.212 0.61 7.39 1186 ASP A CA 1
ATOM 2360 C C A ASP A 1 186 ? 19.426 36.104 -0.008 0.39 7.34 1186 ASP A C 1
ATOM 2361 C C B ASP A 1 186 ? 19.439 36.140 -0.011 0.61 7.11 1186 ASP A C 1
ATOM 2362 O O A ASP A 1 186 ? 18.823 35.821 1.014 0.39 4.50 1186 ASP A O 1
ATOM 2363 O O B ASP A 1 186 ? 18.596 35.923 0.845 0.61 12.99 1186 ASP A O 1
ATOM 2379 N N . ILE A 1 187 ? 18.937 36.175 -1.241 1.00 6.06 1187 ILE A N 1
ATOM 2380 C CA . ILE A 1 187 ? 17.526 35.997 -1.511 1.00 6.15 1187 ILE A CA 1
ATOM 2381 C C . ILE A 1 187 ? 17.108 34.548 -1.173 1.00 6.20 1187 ILE A C 1
ATOM 2382 O O . ILE A 1 187 ? 17.739 33.606 -1.664 1.00 7.74 1187 ILE A O 1
ATOM 2390 N N . LEU A 1 188 ? 16.075 34.386 -0.379 1.00 5.47 1188 LEU A N 1
ATOM 2391 C CA . LEU A 1 188 ? 15.469 33.088 -0.133 1.00 5.32 1188 LEU A CA 1
ATOM 2392 C C . LEU A 1 188 ? 14.421 32.769 -1.182 1.00 5.02 1188 LEU A C 1
ATOM 2393 O O . LEU A 1 188 ? 13.663 33.622 -1.623 1.00 5.67 1188 LEU A O 1
ATOM 2403 N N . LEU A 1 189 ? 14.330 31.470 -1.521 1.00 5.14 1189 LEU A N 1
ATOM 2404 C CA . LEU A 1 189 ? 13.159 30.917 -2.206 1.00 5.22 1189 LEU A CA 1
ATOM 2405 C C . LEU A 1 189 ? 12.977 31.489 -3.605 1.00 5.22 1189 LEU A C 1
ATOM 2406 O O . LEU A 1 189 ? 11.885 31.495 -4.155 1.00 5.63 1189 LEU A O 1
ATOM 2416 N N . ARG A 1 190 ? 14.103 31.896 -4.240 1.00 5.42 1190 ARG A N 1
ATOM 2417 C CA . ARG A 1 190 ? 13.993 32.467 -5.584 1.00 5.57 1190 ARG A CA 1
ATOM 2418 C C . ARG A 1 190 ? 13.457 31.492 -6.604 1.00 5.41 1190 ARG A C 1
ATOM 2419 O O . ARG A 1 190 ? 12.574 31.844 -7.399 1.00 5.78 1190 ARG A O 1
ATOM 2432 N N . PRO A 1 191 ? 13.971 30.250 -6.659 1.00 6.14 1191 PRO A N 1
ATOM 2433 C CA . PRO A 1 191 ? 13.401 29.326 -7.663 1.00 6.95 1191 PRO A CA 1
ATOM 2434 C C . PRO A 1 191 ? 11.903 29.125 -7.480 1.00 6.22 1191 PRO A C 1
ATOM 2435 O O . PRO A 1 191 ? 11.153 29.050 -8.453 1.00 6.81 1191 PRO A O 1
ATOM 2442 N N . GLU A 1 192 ? 11.482 29.015 -6.223 1.00 6.14 1192 GLU A N 1
ATOM 2443 C CA . GLU A 1 192 ? 10.077 28.783 -5.915 1.00 6.29 1192 GLU A CA 1
ATOM 2444 C C . GLU A 1 192 ? 9.211 29.942 -6.370 1.00 6.26 1192 GLU A C 1
ATOM 2445 O O . GLU A 1 192 ? 8.144 29.769 -6.955 1.00 7.17 1192 GLU A O 1
ATOM 2455 N N . LEU A 1 193 ? 9.683 31.170 -6.118 1.00 5.69 1193 LEU A N 1
ATOM 2456 C CA . LEU A 1 193 ? 8.943 32.353 -6.543 1.00 5.60 1193 LEU A CA 1
ATOM 2457 C C . LEU A 1 193 ? 8.872 32.428 -8.055 1.00 5.74 1193 LEU A C 1
ATOM 2458 O O . LEU A 1 193 ? 7.846 32.795 -8.636 1.00 6.12 1193 LEU A O 1
ATOM 2468 N N . GLU A 1 194 ? 9.993 32.119 -8.722 1.00 6.14 1194 GLU A N 1
ATOM 2469 C CA . GLU A 1 194 ? 10.038 32.238 -10.159 1.00 6.29 1194 GLU A CA 1
ATOM 2470 C C . GLU A 1 194 ? 9.234 31.145 -10.853 1.00 6.68 1194 GLU A C 1
ATOM 2471 O O . GLU A 1 194 ? 8.678 31.386 -11.942 1.00 7.20 1194 GLU A O 1
ATOM 2481 N N . GLU A 1 195 ? 9.095 29.978 -10.216 1.00 7.21 1195 GLU A N 1
ATOM 2482 C CA . GLU A 1 195 ? 8.180 28.957 -10.742 1.00 7.79 1195 GLU A CA 1
ATOM 2483 C C . GLU A 1 195 ? 6.749 29.465 -10.707 1.00 6.75 1195 GLU A C 1
ATOM 2484 O O . GLU A 1 195 ? 5.978 29.271 -11.649 1.00 7.58 1195 GLU A O 1
ATOM 2494 N N . LEU A 1 196 ? 6.359 30.098 -9.587 1.00 6.55 1196 LEU A N 1
ATOM 2495 C CA . LEU A 1 196 ? 5.028 30.663 -9.483 1.00 6.83 1196 LEU A CA 1
ATOM 2496 C C . LEU A 1 196 ? 4.789 31.735 -10.543 1.00 6.59 1196 LEU A C 1
ATOM 2497 O O . LEU A 1 196 ? 3.722 31.801 -11.163 1.00 6.63 1196 LEU A O 1
ATOM 2507 N N . ARG A 1 197 ? 5.791 32.615 -10.777 1.00 6.44 1197 ARG A N 1
ATOM 2508 C CA . ARG A 1 197 ? 5.645 33.610 -11.839 1.00 6.60 1197 ARG A CA 1
ATOM 2509 C C . ARG A 1 197 ? 5.490 32.928 -13.222 1.00 6.76 1197 ARG A C 1
ATOM 2510 O O . ARG A 1 197 ? 4.718 33.366 -14.060 1.00 7.42 1197 ARG A O 1
ATOM 2523 N N . ASN A 1 198 ? 6.283 31.876 -13.442 1.00 7.01 1198 ASN A N 1
ATOM 2524 C CA . ASN A 1 198 ? 6.212 31.178 -14.736 1.00 7.62 1198 ASN A CA 1
ATOM 2525 C C . ASN A 1 198 ? 4.820 30.631 -14.971 1.00 7.58 1198 ASN A C 1
ATOM 2526 O O . ASN A 1 198 ? 4.304 30.668 -16.100 1.00 8.98 1198 ASN A O 1
ATOM 2541 N N . GLU A 1 199 ? 4.192 30.098 -13.940 1.00 6.97 1199 GLU A N 1
ATOM 2542 C CA . GLU A 1 199 ? 2.919 29.392 -14.077 1.00 7.61 1199 GLU A CA 1
ATOM 2543 C C . GLU A 1 199 ? 1.698 30.271 -13.931 1.00 7.44 1199 GLU A C 1
ATOM 2544 O O . GLU A 1 199 ? 0.637 29.919 -14.422 1.00 9.81 1199 GLU A O 1
ATOM 2554 N N . HIS A 1 200 ? 1.835 31.422 -13.239 1.00 6.55 1200 HIS A N 1
ATOM 2555 C CA . HIS A 1 200 ? 0.702 32.201 -12.799 1.00 6.67 1200 HIS A CA 1
ATOM 2556 C C . HIS A 1 200 ? 0.916 33.714 -13.007 1.00 6.57 1200 HIS A C 1
ATOM 2557 O O . HIS A 1 200 ? 0.464 34.497 -12.179 1.00 7.00 1200 HIS A O 1
ATOM 2569 N N . SER A 1 201 ? 1.558 34.110 -14.087 1.00 7.90 1201 SER A N 1
ATOM 2570 C CA . SER A 1 201 ? 1.906 35.511 -14.254 1.00 7.41 1201 SER A CA 1
ATOM 2571 C C . SER A 1 201 ? 0.680 36.431 -14.204 1.00 7.46 1201 SER A C 1
ATOM 2572 O O . SER A 1 201 ? 0.851 37.582 -13.801 1.00 7.80 1201 SER A O 1
ATOM 2583 N N . ALA A 1 202 ? -0.470 35.975 -14.657 1.00 8.63 1202 ALA A N 1
ATOM 2584 C CA . ALA A 1 202 ? -1.642 36.842 -14.632 1.00 9.74 1202 ALA A CA 1
ATOM 2585 C C . ALA A 1 202 ? -2.071 37.201 -13.202 1.00 8.90 1202 ALA A C 1
ATOM 2586 O O . ALA A 1 202 ? -2.660 38.242 -12.980 1.00 10.40 1202 ALA A O 1
ATOM 2593 N N . ARG A 1 203 ? -1.805 36.284 -12.244 1.00 7.65 1203 ARG A N 1
ATOM 2594 C CA A ARG A 1 203 ? -2.232 36.619 -10.869 0.14 8.28 1203 ARG A CA 1
ATOM 2595 C CA B ARG A 1 203 ? -2.217 36.453 -10.852 0.86 6.70 1203 ARG A CA 1
ATOM 2596 C C A ARG A 1 203 ? -1.086 36.911 -9.922 0.14 7.18 1203 ARG A C 1
ATOM 2597 C C B ARG A 1 203 ? -1.083 36.752 -9.901 0.86 6.31 1203 ARG A C 1
ATOM 2598 O O A ARG A 1 203 ? -1.298 37.304 -8.764 0.14 8.15 1203 ARG A O 1
ATOM 2599 O O B ARG A 1 203 ? -1.360 36.975 -8.706 0.86 6.78 1203 ARG A O 1
ATOM 2617 N N . PHE A 1 204 ? 0.158 36.749 -10.388 1.00 5.72 1204 PHE A N 1
ATOM 2618 C CA . PHE A 1 204 ? 1.288 36.877 -9.503 1.00 5.34 1204 PHE A CA 1
ATOM 2619 C C . PHE A 1 204 ? 2.346 37.742 -10.179 1.00 4.86 1204 PHE A C 1
ATOM 2620 O O . PHE A 1 204 ? 2.898 37.373 -11.211 1.00 5.40 1204 PHE A O 1
ATOM 2634 N N . LYS A 1 205 ? 2.600 38.902 -9.553 1.00 5.02 1205 LYS A N 1
ATOM 2635 C CA A LYS A 1 205 ? 3.575 39.865 -10.040 0.16 4.59 1205 LYS A CA 1
ATOM 2636 C CA B LYS A 1 205 ? 3.558 39.896 -10.018 0.84 4.76 1205 LYS A CA 1
ATOM 2637 C C A LYS A 1 205 ? 4.744 39.853 -9.064 0.16 5.43 1205 LYS A C 1
ATOM 2638 C C B LYS A 1 205 ? 4.730 39.877 -9.041 0.84 4.65 1205 LYS A C 1
ATOM 2639 O O A LYS A 1 205 ? 4.560 39.871 -7.848 0.16 6.78 1205 LYS A O 1
ATOM 2640 O O B LYS A 1 205 ? 4.521 39.914 -7.840 0.84 5.11 1205 LYS A O 1
ATOM 2654 N N . LEU A 1 206 ? 5.948 39.777 -9.581 1.00 4.96 1206 LEU A N 1
ATOM 2655 C CA . LEU A 1 206 ? 7.149 39.569 -8.785 1.00 5.08 1206 LEU A CA 1
ATOM 2656 C C . LEU A 1 206 ? 8.173 40.643 -9.081 1.00 4.78 1206 LEU A C 1
ATOM 2657 O O . LEU A 1 206 ? 8.567 40.862 -10.224 1.00 5.46 1206 LEU A O 1
ATOM 2667 N N . TRP A 1 207 ? 8.704 41.275 -8.028 1.00 4.59 1207 TRP A N 1
ATOM 2668 C CA . TRP A 1 207 ? 9.792 42.210 -8.198 1.00 4.66 1207 TRP A CA 1
ATOM 2669 C C . TRP A 1 207 ? 10.723 42.122 -7.008 1.00 4.43 1207 TRP A C 1
ATOM 2670 O O . TRP A 1 207 ? 10.278 41.908 -5.893 1.00 5.18 1207 TRP A O 1
ATOM 2689 N N . TYR A 1 208 ? 12.013 42.322 -7.272 1.00 4.48 1208 TYR A N 1
ATOM 2690 C CA . TYR A 1 208 ? 13.035 42.330 -6.260 1.00 4.46 1208 TYR A CA 1
ATOM 2691 C C . TYR A 1 208 ? 13.678 43.695 -6.130 1.00 4.36 1208 TYR A C 1
ATOM 2692 O O . TYR A 1 208 ? 13.876 44.405 -7.119 1.00 5.02 1208 TYR A O 1
ATOM 2707 N N . THR A 1 209 ? 14.108 44.024 -4.910 1.00 4.51 1209 THR A N 1
ATOM 2708 C CA . THR A 1 209 ? 15.121 45.044 -4.709 1.00 4.53 1209 THR A CA 1
ATOM 2709 C C . THR A 1 209 ? 16.207 44.479 -3.820 1.00 4.47 1209 THR A C 1
ATOM 2710 O O . THR A 1 209 ? 15.942 43.610 -2.971 1.00 4.75 1209 THR A O 1
ATOM 2717 N N . VAL A 1 210 ? 17.430 44.956 -4.012 1.00 4.75 1210 VAL A N 1
ATOM 2718 C CA . VAL A 1 210 ? 18.551 44.563 -3.179 1.00 4.96 1210 VAL A CA 1
ATOM 2719 C C . VAL A 1 210 ? 19.247 45.816 -2.686 1.00 5.07 1210 VAL A C 1
ATOM 2720 O O . VAL A 1 210 ? 19.382 46.802 -3.424 1.00 5.89 1210 VAL A O 1
ATOM 2727 N N . ASP A 1 211 ? 19.717 45.782 -1.444 1.00 5.50 1211 ASP A N 1
ATOM 2728 C CA . ASP A 1 211 ? 20.400 46.942 -0.876 1.00 6.66 1211 ASP A CA 1
ATOM 2729 C C . ASP A 1 211 ? 21.585 47.350 -1.742 1.00 6.98 1211 ASP A C 1
ATOM 2730 O O . ASP A 1 211 ? 21.805 48.531 -1.971 1.00 9.28 1211 ASP A O 1
ATOM 2739 N N . ARG A 1 212 ? 22.339 46.327 -2.184 1.00 6.74 1212 ARG A N 1
ATOM 2740 C CA . ARG A 1 212 ? 23.450 46.510 -3.123 1.00 7.70 1212 ARG A CA 1
ATOM 2741 C C . ARG A 1 212 ? 23.274 45.471 -4.209 1.00 7.25 1212 ARG A C 1
ATOM 2742 O O . ARG A 1 212 ? 22.932 44.329 -3.907 1.00 7.98 1212 ARG A O 1
ATOM 2767 N N . ALA A 1 213 ? 23.460 45.886 -5.458 1.00 7.69 1213 ALA A N 1
ATOM 2768 C CA . ALA A 1 213 ? 23.171 45.044 -6.611 1.00 7.21 1213 ALA A CA 1
ATOM 2769 C C . ALA A 1 213 ? 24.410 44.420 -7.219 1.00 8.07 1213 ALA A C 1
ATOM 2770 O O . ALA A 1 213 ? 25.502 45.004 -7.158 1.00 10.30 1213 ALA A O 1
ATOM 2777 N N . PRO A 1 214 ? 24.249 43.272 -7.859 1.00 8.37 1214 PRO A N 1
ATOM 2778 C CA . PRO A 1 214 ? 25.337 42.663 -8.607 1.00 10.39 1214 PRO A CA 1
ATOM 2779 C C . PRO A 1 214 ? 25.507 43.445 -9.899 1.00 11.16 1214 PRO A C 1
ATOM 2780 O O . PRO A 1 214 ? 24.703 44.263 -10.284 1.00 11.28 1214 PRO A O 1
ATOM 2787 N N . GLU A 1 215 ? 26.546 43.087 -10.629 1.00 15.28 1215 GLU A N 1
ATOM 2788 C CA . GLU A 1 215 ? 26.935 43.772 -11.842 1.00 18.95 1215 GLU A CA 1
ATOM 2789 C C A GLU A 1 215 ? 25.881 44.044 -12.897 0.30 13.52 1215 GLU A C 1
ATOM 2790 C C B GLU A 1 215 ? 25.823 43.440 -12.810 0.70 12.45 1215 GLU A C 1
ATOM 2791 O O A GLU A 1 215 ? 25.737 45.224 -13.302 0.30 22.89 1215 GLU A O 1
ATOM 2792 O O B GLU A 1 215 ? 25.428 44.340 -13.628 0.70 18.33 1215 GLU A O 1
ATOM 2800 N N A ALA A 1 216 ? 25.057 43.162 -13.405 0.30 16.58 1216 ALA A N 1
ATOM 2801 N N B ALA A 1 216 ? 25.236 42.282 -12.893 0.70 10.99 1216 ALA A N 1
ATOM 2802 C CA A ALA A 1 216 ? 24.083 43.410 -14.497 0.30 17.50 1216 ALA A CA 1
ATOM 2803 C CA B ALA A 1 216 ? 24.271 42.008 -13.779 0.70 13.03 1216 ALA A CA 1
ATOM 2804 C C A ALA A 1 216 ? 22.608 43.204 -14.179 0.30 9.12 1216 ALA A C 1
ATOM 2805 C C B ALA A 1 216 ? 22.966 41.946 -12.956 0.70 9.43 1216 ALA A C 1
ATOM 2806 O O A ALA A 1 216 ? 21.797 42.546 -14.831 0.30 9.61 1216 ALA A O 1
ATOM 2807 O O B ALA A 1 216 ? 22.802 40.944 -12.256 0.70 12.76 1216 ALA A O 1
ATOM 2812 N N A TRP A 1 217 ? 22.218 43.785 -13.062 0.30 6.88 1217 TRP A N 1
ATOM 2813 N N B TRP A 1 217 ? 22.085 42.986 -13.116 0.70 8.59 1217 TRP A N 1
ATOM 2814 C CA A TRP A 1 217 ? 20.996 43.296 -12.382 0.30 7.42 1217 TRP A CA 1
ATOM 2815 C CA B TRP A 1 217 ? 20.883 43.076 -12.294 0.70 8.01 1217 TRP A CA 1
ATOM 2816 C C . TRP A 1 217 ? 19.749 43.757 -13.049 1.00 7.57 1217 TRP A C 1
ATOM 2817 O O . TRP A 1 217 ? 19.789 44.887 -13.508 1.00 9.46 1217 TRP A O 1
ATOM 2838 N N . ASP A 1 218 ? 18.655 42.954 -13.124 1.00 6.69 1218 ASP A N 1
ATOM 2839 C CA . ASP A 1 218 ? 17.495 43.349 -13.880 1.00 7.41 1218 ASP A CA 1
ATOM 2840 C C . ASP A 1 218 ? 16.417 44.052 -13.080 1.00 7.07 1218 ASP A C 1
ATOM 2841 O O . ASP A 1 218 ? 15.418 44.486 -13.665 1.00 9.96 1218 ASP A O 1
ATOM 2850 N N . TYR A 1 219 ? 16.564 44.163 -11.775 1.00 5.75 1219 TYR A N 1
ATOM 2851 C CA . TYR A 1 219 ? 15.513 44.658 -10.894 1.00 5.55 1219 TYR A CA 1
ATOM 2852 C C . TYR A 1 219 ? 15.984 45.958 -10.208 1.00 5.79 1219 TYR A C 1
ATOM 2853 O O . TYR A 1 219 ? 16.737 46.732 -10.809 1.00 7.40 1219 TYR A O 1
ATOM 2868 N N . SER A 1 220 ? 15.498 46.218 -9.011 1.00 5.88 1220 SER A N 1
ATOM 2869 C CA . SER A 1 220 ? 15.759 47.481 -8.317 1.00 5.93 1220 SER A CA 1
ATOM 2870 C C . SER A 1 220 ? 16.903 47.373 -7.337 1.00 5.70 1220 SER A C 1
ATOM 2871 O O . SER A 1 220 ? 17.258 46.277 -6.868 1.00 5.32 1220 SER A O 1
ATOM 2879 N N . GLN A 1 221 ? 17.485 48.521 -7.010 1.00 6.27 1221 GLN A N 1
ATOM 2880 C CA . GLN A 1 221 ? 18.511 48.637 -6.019 1.00 6.19 1221 GLN A CA 1
ATOM 2881 C C . GLN A 1 221 ? 18.108 49.734 -5.018 1.00 6.57 1221 GLN A C 1
ATOM 2882 O O . GLN A 1 221 ? 17.663 50.801 -5.407 1.00 8.55 1221 GLN A O 1
ATOM 2892 N N . GLY A 1 222 ? 18.390 49.450 -3.751 1.00 6.11 1222 GLY A N 1
ATOM 2893 C CA . GLY A 1 222 ? 18.052 50.347 -2.671 1.00 6.31 1222 GLY A CA 1
ATOM 2894 C C . GLY A 1 222 ? 16.980 49.767 -1.799 1.00 5.93 1222 GLY A C 1
ATOM 2895 O O . GLY A 1 222 ? 16.424 48.689 -2.028 1.00 6.33 1222 GLY A O 1
ATOM 2899 N N . PHE A 1 223 ? 16.629 50.517 -0.730 1.00 6.46 1223 PHE A N 1
ATOM 2900 C CA . PHE A 1 223 ? 15.523 50.149 0.122 1.00 6.71 1223 PHE A CA 1
ATOM 2901 C C . PHE A 1 223 ? 14.216 50.412 -0.603 1.00 6.79 1223 PHE A C 1
ATOM 2902 O O . PHE A 1 223 ? 14.101 51.273 -1.473 1.00 7.10 1223 PHE A O 1
ATOM 2916 N N . VAL A 1 224 ? 13.179 49.680 -0.173 1.00 6.61 1224 VAL A N 1
ATOM 2917 C CA . VAL A 1 224 ? 11.835 49.978 -0.676 1.00 6.12 1224 VAL A CA 1
ATOM 2918 C C . VAL A 1 224 ? 11.575 51.479 -0.546 1.00 6.29 1224 VAL A C 1
ATOM 2919 O O . VAL A 1 224 ? 11.849 52.091 0.486 1.00 6.91 1224 VAL A O 1
ATOM 2926 N N . ASN A 1 225 ? 11.003 52.049 -1.594 1.00 6.39 1225 ASN A N 1
ATOM 2927 C CA . ASN A 1 225 ? 10.739 53.474 -1.651 1.00 6.95 1225 ASN A CA 1
ATOM 2928 C C . ASN A 1 225 ? 9.411 53.726 -2.358 1.00 6.69 1225 ASN A C 1
ATOM 2929 O O . ASN A 1 225 ? 8.700 52.828 -2.799 1.00 6.84 1225 ASN A O 1
ATOM 2938 N N . GLU A 1 226 ? 9.051 55.021 -2.437 1.00 7.34 1226 GLU A N 1
ATOM 2939 C CA . GLU A 1 226 ? 7.764 55.406 -3.014 1.00 7.77 1226 GLU A CA 1
ATOM 2940 C C . GLU A 1 226 ? 7.624 54.912 -4.446 1.00 7.02 1226 GLU A C 1
ATOM 2941 O O . GLU A 1 226 ? 6.565 54.403 -4.810 1.00 7.51 1226 GLU A O 1
ATOM 2951 N N . GLU A 1 227 ? 8.665 55.103 -5.271 1.00 7.90 1227 GLU A N 1
ATOM 2952 C CA . GLU A 1 227 ? 8.576 54.685 -6.691 1.00 8.10 1227 GLU A CA 1
ATOM 2953 C C . GLU A 1 227 ? 8.327 53.194 -6.804 1.00 7.07 1227 GLU A C 1
ATOM 2954 O O . GLU A 1 227 ? 7.552 52.750 -7.634 1.00 7.29 1227 GLU A O 1
ATOM 2973 N N . MET A 1 228 ? 9.032 52.409 -5.965 1.00 6.83 1228 MET A N 1
ATOM 2974 C CA . MET A 1 228 ? 8.861 50.976 -6.043 1.00 6.94 1228 MET A CA 1
ATOM 2975 C C . MET A 1 228 ? 7.460 50.560 -5.678 1.00 6.36 1228 MET A C 1
ATOM 2976 O O . MET A 1 228 ? 6.909 49.613 -6.221 1.00 7.62 1228 MET A O 1
ATOM 2998 N N . ILE A 1 229 ? 6.870 51.230 -4.666 1.00 6.77 1229 ILE A N 1
ATOM 2999 C CA . ILE A 1 229 ? 5.491 50.926 -4.294 1.00 7.22 1229 ILE A CA 1
ATOM 3000 C C . ILE A 1 229 ? 4.517 51.304 -5.405 1.00 6.32 1229 ILE A C 1
ATOM 3001 O O . ILE A 1 229 ? 3.564 50.569 -5.675 1.00 6.81 1229 ILE A O 1
ATOM 3014 N N . ARG A 1 230 ? 4.732 52.451 -6.058 1.00 6.56 1230 ARG A N 1
ATOM 3015 C CA . ARG A 1 230 ? 3.895 52.822 -7.186 1.00 6.95 1230 ARG A CA 1
ATOM 3016 C C . ARG A 1 230 ? 4.018 51.836 -8.321 1.00 6.63 1230 ARG A C 1
ATOM 3017 O O . ARG A 1 230 ? 3.036 51.514 -9.009 1.00 8.03 1230 ARG A O 1
ATOM 3030 N N . ASP A 1 231 ? 5.241 51.349 -8.571 1.00 6.24 1231 ASP A N 1
ATOM 3031 C CA . ASP A 1 231 ? 5.484 50.542 -9.749 1.00 6.90 1231 ASP A CA 1
ATOM 3032 C C . ASP A 1 231 ? 5.205 49.039 -9.563 1.00 6.55 1231 ASP A C 1
ATOM 3033 O O . ASP A 1 231 ? 5.075 48.330 -10.549 1.00 7.64 1231 ASP A O 1
ATOM 3042 N N . HIS A 1 232 ? 5.172 48.590 -8.296 1.00 5.79 1232 HIS A N 1
ATOM 3043 C CA . HIS A 1 232 ? 5.198 47.147 -8.055 1.00 5.77 1232 HIS A CA 1
ATOM 3044 C C . HIS A 1 232 ? 4.139 46.651 -7.066 1.00 5.70 1232 HIS A C 1
ATOM 3045 O O . HIS A 1 232 ? 4.107 45.462 -6.782 1.00 6.35 1232 HIS A O 1
ATOM 3057 N N . LEU A 1 233 ? 3.260 47.549 -6.595 1.00 5.88 1233 LEU A N 1
ATOM 3058 C CA . LEU A 1 233 ? 2.105 47.170 -5.814 1.00 6.03 1233 LEU A CA 1
ATOM 3059 C C . LEU A 1 233 ? 0.866 47.726 -6.505 1.00 6.12 1233 LEU A C 1
ATOM 3060 O O . LEU A 1 233 ? 0.973 48.692 -7.282 1.00 6.65 1233 LEU A O 1
ATOM 3076 N N . PRO A 1 234 ? -0.312 47.158 -6.264 1.00 6.67 1234 PRO A N 1
ATOM 3077 C CA . PRO A 1 234 ? -1.522 47.710 -6.863 1.00 7.12 1234 PRO A CA 1
ATOM 3078 C C . PRO A 1 234 ? -1.727 49.151 -6.411 1.00 6.74 1234 PRO A C 1
ATOM 3079 O O . PRO A 1 234 ? -1.369 49.508 -5.302 1.00 6.87 1234 PRO A O 1
ATOM 3086 N N . PRO A 1 235 ? -2.333 49.983 -7.252 1.00 8.06 1235 PRO A N 1
ATOM 3087 C CA . PRO A 1 235 ? -2.554 51.378 -6.861 1.00 8.70 1235 PRO A CA 1
ATOM 3088 C C . PRO A 1 235 ? -3.583 51.463 -5.762 1.00 7.29 1235 PRO A C 1
ATOM 3089 O O . PRO A 1 235 ? -4.505 50.659 -5.691 1.00 7.26 1235 PRO A O 1
ATOM 3096 N N . PRO A 1 236 ? -3.493 52.494 -4.929 1.00 7.38 1236 PRO A N 1
ATOM 3097 C CA . PRO A 1 236 ? -4.425 52.649 -3.825 1.00 7.26 1236 PRO A CA 1
ATOM 3098 C C . PRO A 1 236 ? -5.878 52.812 -4.309 1.00 6.55 1236 PRO A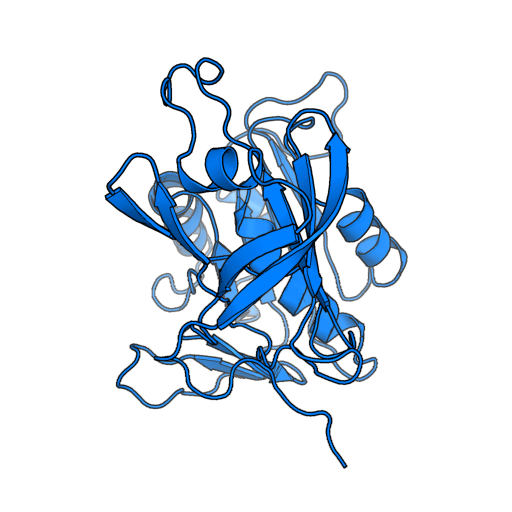 C 1
ATOM 3099 O O . PRO A 1 236 ? -6.807 52.474 -3.587 1.00 6.99 1236 PRO A O 1
ATOM 3106 N N . GLU A 1 237 ? -6.081 53.303 -5.533 1.00 7.06 1237 GLU A N 1
ATOM 3107 C CA . GLU A 1 237 ? -7.417 53.449 -6.054 1.00 7.63 1237 GLU A CA 1
ATOM 3108 C C . GLU A 1 237 ? -8.174 52.138 -6.048 1.00 7.17 1237 GLU A C 1
ATOM 3109 O O . GLU A 1 237 ? -9.401 52.157 -5.935 1.00 8.09 1237 GLU A O 1
ATOM 3119 N N . GLU A 1 238 ? -7.465 51.034 -6.207 1.00 7.50 1238 GLU A N 1
ATOM 3120 C CA . GLU A 1 238 ? -8.030 49.710 -6.259 1.00 8.34 1238 GLU A CA 1
ATOM 3121 C C . GLU A 1 238 ? -8.267 49.070 -4.884 1.00 7.69 1238 GLU A C 1
ATOM 3122 O O . GLU A 1 238 ? -8.745 47.941 -4.773 1.00 9.05 1238 GLU A O 1
ATOM 3132 N N . GLU A 1 239 ? -7.907 49.793 -3.825 1.00 6.87 1239 GLU A N 1
ATOM 3133 C CA . GLU A 1 239 ? -8.113 49.355 -2.470 1.00 6.85 1239 GLU A CA 1
ATOM 3134 C C . GLU A 1 239 ? -7.537 47.953 -2.184 1.00 6.92 1239 GLU A C 1
ATOM 3135 O O . GLU A 1 239 ? -8.188 47.102 -1.604 1.00 8.06 1239 GLU A O 1
ATOM 3154 N N . PRO A 1 240 ? -6.286 47.730 -2.569 1.00 6.34 1240 PRO A N 1
ATOM 3155 C CA . PRO A 1 240 ? -5.682 46.428 -2.213 1.00 6.25 1240 PRO A CA 1
ATOM 3156 C C . PRO A 1 240 ? -5.471 46.328 -0.722 1.00 6.11 1240 PRO A C 1
ATOM 3157 O O . PRO A 1 240 ? -5.274 47.324 -0.017 1.00 7.42 1240 PRO A O 1
ATOM 3164 N N . LEU A 1 241 ? -5.422 45.087 -0.235 1.00 6.15 1241 LEU A N 1
ATOM 3165 C CA . LEU A 1 241 ? -4.841 44.810 1.069 1.00 6.43 1241 LEU A CA 1
ATOM 3166 C C . LEU A 1 241 ? -3.323 44.838 0.923 1.00 5.55 1241 LEU A C 1
ATOM 3167 O O . LEU A 1 241 ? -2.821 44.243 -0.014 1.00 7.01 1241 LEU A O 1
ATOM 3177 N N . VAL A 1 242 ? -2.625 45.479 1.848 1.00 6.08 1242 VAL A N 1
ATOM 3178 C CA . VAL A 1 242 ? -1.172 45.511 1.852 1.00 6.75 1242 VAL A CA 1
ATOM 3179 C C . VAL A 1 242 ? -0.658 44.742 3.036 1.00 6.51 1242 VAL A C 1
ATOM 3180 O O . VAL A 1 242 ? -1.029 45.037 4.191 1.00 8.73 1242 VAL A O 1
ATOM 3187 N N . LEU A 1 243 ? 0.146 43.725 2.756 1.00 5.56 1243 LEU A N 1
ATOM 3188 C CA . LEU A 1 243 ? 0.778 42.870 3.752 1.00 5.37 1243 LEU A CA 1
ATOM 3189 C C . LEU A 1 243 ? 2.282 43.143 3.758 1.00 5.05 1243 LEU A C 1
ATOM 3190 O O . LEU A 1 243 ? 2.881 43.289 2.691 1.00 5.57 1243 LEU A O 1
ATOM 3200 N N . MET A 1 244 ? 2.874 43.113 4.937 1.00 4.96 1244 MET A N 1
ATOM 3201 C CA . MET A 1 244 ? 4.307 43.360 5.085 1.00 5.01 1244 MET A CA 1
ATOM 3202 C C . MET A 1 244 ? 4.911 42.368 6.059 1.00 5.17 1244 MET A C 1
ATOM 3203 O O . MET A 1 244 ? 4.286 41.996 7.056 1.00 5.84 1244 MET A O 1
ATOM 3219 N N . CYS A 1 245 ? 6.164 41.992 5.817 1.00 5.10 1245 CYS A N 1
ATOM 3220 C CA . CYS A 1 245 ? 6.932 41.256 6.821 1.00 5.29 1245 CYS A CA 1
ATOM 3221 C C . CYS A 1 245 ? 8.405 41.476 6.537 1.00 5.24 1245 CYS A C 1
ATOM 3222 O O . CYS A 1 245 ? 8.885 41.153 5.459 1.00 5.47 1245 CYS A O 1
ATOM 3230 N N . GLY A 1 246 ? 9.105 42.036 7.491 1.00 6.46 1246 GLY A N 1
ATOM 3231 C CA . GLY A 1 246 ? 10.514 42.318 7.321 1.00 7.81 1246 GLY A CA 1
ATOM 3232 C C . GLY A 1 246 ? 11.059 42.906 8.603 1.00 9.02 1246 GLY A C 1
ATOM 3233 O O . GLY A 1 246 ? 10.312 43.097 9.569 1.00 9.83 1246 GLY A O 1
ATOM 3237 N N . PRO A 1 247 ? 12.355 43.220 8.628 1.00 10.25 1247 PRO A N 1
ATOM 3238 C CA . PRO A 1 247 ? 12.959 43.772 9.822 1.00 12.98 1247 PRO A CA 1
ATOM 3239 C C . PRO A 1 247 ? 12.266 45.089 10.250 1.00 13.73 1247 PRO A C 1
ATOM 3240 O O . PRO A 1 247 ? 11.795 45.860 9.451 1.00 11.08 1247 PRO A O 1
ATOM 3247 N N . PRO A 1 248 ? 12.173 45.361 11.554 1.00 19.93 1248 PRO A N 1
ATOM 3248 C CA . PRO A 1 248 ? 11.470 46.566 12.018 1.00 21.20 1248 PRO A CA 1
ATOM 3249 C C . PRO A 1 248 ? 11.914 47.863 11.325 1.00 18.31 1248 PRO A C 1
ATOM 3250 O O . PRO A 1 248 ? 11.026 48.609 11.006 1.00 16.82 1248 PRO A O 1
ATOM 3257 N N . PRO A 1 249 ? 13.190 48.136 11.108 1.00 19.65 1249 PRO A N 1
ATOM 3258 C CA . PRO A 1 249 ? 13.563 49.373 10.434 1.00 19.37 1249 PRO A CA 1
ATOM 3259 C C . PRO A 1 249 ? 13.065 49.444 8.986 1.00 13.90 1249 PRO A C 1
ATOM 3260 O O . PRO A 1 249 ? 12.806 50.539 8.484 1.00 15.06 1249 PRO A O 1
ATOM 3267 N N . MET A 1 250 ? 12.983 48.315 8.362 1.00 12.09 1250 MET A N 1
ATOM 3268 C CA . MET A 1 250 ? 12.417 48.280 7.015 1.00 10.86 1250 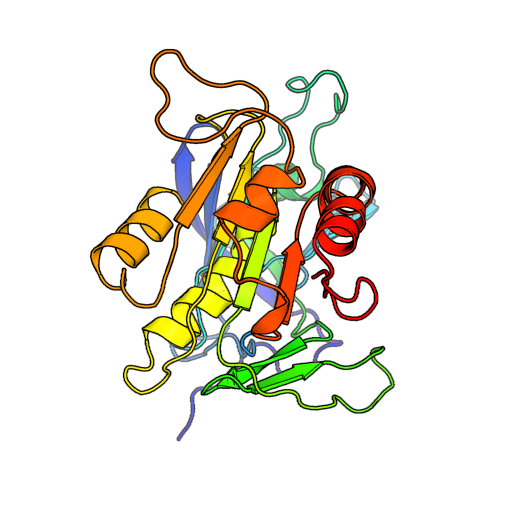MET A CA 1
ATOM 3269 C C . MET A 1 250 ? 10.949 48.710 7.043 1.00 8.62 1250 MET A C 1
ATOM 3270 O O . MET A 1 250 ? 10.484 49.516 6.244 1.00 7.86 1250 MET A O 1
ATOM 3281 N N . ILE A 1 251 ? 10.178 48.109 7.969 1.00 9.21 1251 ILE A N 1
ATOM 3282 C CA . ILE A 1 251 ? 8.751 48.458 8.054 1.00 8.90 1251 ILE A CA 1
ATOM 3283 C C . ILE A 1 251 ? 8.579 49.947 8.394 1.00 8.88 1251 ILE A C 1
ATOM 3284 O O . ILE A 1 251 ? 7.779 50.656 7.795 1.00 8.89 1251 ILE A O 1
ATOM 3292 N N . GLN A 1 252 ? 9.323 50.379 9.402 1.00 9.71 1252 GLN A N 1
ATOM 3293 C CA . GLN A 1 252 ? 9.161 51.710 9.965 1.00 10.03 1252 GLN A CA 1
ATOM 3294 C C . GLN A 1 252 ? 9.610 52.791 8.994 1.00 8.48 1252 GLN A C 1
ATOM 3295 O O . GLN A 1 252 ? 8.927 53.841 8.881 1.00 10.23 1252 GLN A O 1
ATOM 3305 N N . TYR A 1 253 ? 10.750 52.617 8.338 1.00 8.59 1253 TYR A N 1
ATOM 3306 C CA . TYR A 1 253 ? 11.342 53.681 7.531 1.00 9.41 1253 TYR A CA 1
ATOM 3307 C C . TYR A 1 253 ? 11.052 53.537 6.082 1.00 8.10 1253 TYR A C 1
ATOM 3308 O O . TYR A 1 253 ? 10.895 54.555 5.378 1.00 10.74 1253 TYR A O 1
ATOM 3322 N N . ALA A 1 254 ? 11.074 52.325 5.534 1.00 6.95 1254 ALA A N 1
ATOM 3323 C CA . ALA A 1 254 ? 10.938 52.118 4.110 1.00 6.58 1254 ALA A CA 1
ATOM 3324 C C . ALA A 1 254 ? 9.491 51.883 3.685 1.00 6.30 1254 ALA A C 1
ATOM 3325 O O . ALA A 1 254 ? 9.065 52.350 2.624 1.00 7.76 1254 ALA A O 1
ATOM 3332 N N . CYS A 1 255 ? 8.753 51.083 4.451 1.00 6.11 1255 CYS A N 1
ATOM 3333 C CA . CYS A 1 255 ? 7.428 50.651 4.002 1.00 6.41 1255 CYS A CA 1
ATOM 3334 C C . CYS A 1 255 ? 6.336 51.656 4.370 1.00 6.58 1255 CYS A C 1
ATOM 3335 O O . CYS A 1 255 ? 5.717 52.249 3.515 1.00 7.09 1255 CYS A O 1
ATOM 3342 N N . LEU A 1 256 ? 6.068 51.816 5.685 1.00 7.51 1256 LEU A N 1
ATOM 3343 C CA . LEU A 1 256 ? 4.890 52.640 6.040 1.00 8.39 1256 LEU A CA 1
ATOM 3344 C C . LEU A 1 256 ? 4.954 54.049 5.510 1.00 8.47 1256 LEU A C 1
ATOM 3345 O O . LEU A 1 256 ? 3.923 54.523 5.016 1.00 8.96 1256 LEU A O 1
ATOM 3355 N N . PRO A 1 257 ? 6.070 54.768 5.566 1.00 8.37 1257 PRO A N 1
ATOM 3356 C CA . PRO A 1 257 ? 6.039 56.134 5.091 1.00 8.26 1257 PRO A CA 1
ATOM 3357 C C . PRO A 1 257 ? 5.723 56.219 3.612 1.00 8.14 1257 PRO A C 1
ATOM 3358 O O . PRO A 1 257 ? 5.058 57.154 3.161 1.00 9.15 1257 PRO A O 1
ATOM 3365 N N . ASN A 1 258 ? 6.236 55.254 2.847 1.00 7.16 1258 ASN A N 1
ATOM 3366 C CA . ASN A 1 258 ? 6.063 55.267 1.419 1.00 7.10 1258 ASN A CA 1
ATOM 3367 C C . ASN A 1 258 ? 4.711 54.743 0.969 1.00 6.76 1258 ASN A C 1
ATOM 3368 O O . ASN A 1 258 ? 4.142 55.236 0.011 1.00 7.81 1258 ASN A O 1
ATOM 3377 N N . LEU A 1 259 ? 4.156 53.764 1.720 1.00 6.73 1259 LEU A N 1
ATOM 3378 C CA . LEU A 1 259 ? 2.767 53.370 1.467 1.00 6.53 1259 LEU A CA 1
ATOM 3379 C C . LEU A 1 259 ? 1.850 54.591 1.647 1.00 7.67 1259 LEU A C 1
ATOM 3380 O O . LEU A 1 259 ? 0.951 54.839 0.859 1.00 8.42 1259 LEU A O 1
ATOM 3390 N N . GLU A 1 260 ? 2.094 55.355 2.715 1.00 7.96 1260 GLU A N 1
ATOM 3391 C CA . GLU A 1 260 ? 1.296 56.597 2.933 1.00 9.38 1260 GLU A CA 1
ATOM 3392 C C . GLU A 1 260 ? 1.489 57.612 1.822 1.00 9.78 1260 GLU A C 1
ATOM 3393 O O . GLU A 1 260 ? 0.532 58.195 1.374 1.00 10.84 1260 GLU A O 1
ATOM 3403 N N . ARG A 1 261 ? 2.732 57.841 1.395 1.00 9.46 1261 ARG A N 1
ATOM 3404 C CA . ARG A 1 261 ? 2.971 58.811 0.343 1.00 10.97 1261 ARG A CA 1
ATOM 3405 C C . ARG A 1 261 ? 2.203 58.461 -0.929 1.00 10.88 1261 ARG A C 1
ATOM 3406 O O . ARG A 1 261 ? 1.759 59.352 -1.649 1.00 12.98 1261 ARG A O 1
ATOM 3418 N N . VAL A 1 262 ? 2.072 57.162 -1.192 1.00 9.24 1262 VAL A N 1
ATOM 3419 C CA . VAL A 1 262 ? 1.315 56.772 -2.379 1.00 9.48 1262 VAL A CA 1
ATOM 3420 C C . VAL A 1 262 ? -0.183 56.913 -2.160 1.00 8.66 1262 VAL A C 1
ATOM 3421 O O . VAL A 1 262 ? -0.951 57.030 -3.092 1.00 10.71 1262 VAL A O 1
ATOM 3428 N N . GLY A 1 263 ? -0.633 56.903 -0.891 1.00 9.32 1263 GLY A N 1
ATOM 3429 C CA . GLY A 1 263 ? -2.026 57.109 -0.557 1.00 9.39 1263 GLY A CA 1
ATOM 3430 C C . GLY A 1 263 ? -2.721 55.921 0.063 1.00 8.37 1263 GLY A C 1
ATOM 3431 O O . GLY A 1 263 ? -3.935 56.000 0.356 1.00 8.86 1263 GLY A O 1
ATOM 3435 N N . HIS A 1 264 ? -2.029 54.804 0.272 1.00 7.72 1264 HIS A N 1
ATOM 3436 C CA . HIS A 1 264 ? -2.633 53.691 0.974 1.00 7.52 1264 HIS A CA 1
ATOM 3437 C C . HIS A 1 264 ? -2.919 54.072 2.411 1.00 8.56 1264 HIS A C 1
ATOM 3438 O O . HIS A 1 264 ? -2.107 54.811 3.008 1.00 10.38 1264 HIS A O 1
ATOM 3450 N N A PRO A 1 265 ? -3.973 53.614 2.995 0.55 7.62 1265 PRO A N 1
ATOM 3451 N N B PRO A 1 265 ? -4.050 53.569 2.967 0.45 10.23 1265 PRO A N 1
ATOM 3452 C CA A PRO A 1 265 ? -4.235 53.968 4.393 0.55 8.41 1265 PRO A CA 1
ATOM 3453 C CA B PRO A 1 265 ? -4.422 53.815 4.361 0.45 10.78 1265 PRO A CA 1
ATOM 3454 C C A PRO A 1 265 ? -3.178 53.250 5.217 0.55 6.51 1265 PRO A C 1
ATOM 3455 C C B PRO A 1 265 ? -3.932 52.821 5.411 0.45 8.76 1265 PRO A C 1
ATOM 3456 O O A PRO A 1 265 ? -3.213 52.007 5.349 0.55 7.94 1265 PRO A O 1
ATOM 3457 O O B PRO A 1 265 ? -3.770 51.629 5.067 0.45 7.31 1265 PRO A O 1
ATOM 3474 N N A LYS A 1 266 ? -2.313 53.977 5.896 0.55 7.67 1266 LYS A N 1
ATOM 3475 N N B LYS A 1 266 ? -3.804 53.226 6.669 0.45 11.11 1266 LYS A N 1
ATOM 3476 C CA A LYS A 1 266 ? -1.218 53.380 6.642 0.55 9.72 1266 LYS A CA 1
ATOM 3477 C CA B LYS A 1 266 ? -3.279 52.299 7.683 0.45 14.59 1266 LYS A CA 1
ATOM 3478 C C A LYS A 1 266 ? -1.784 52.500 7.750 0.55 11.91 1266 LYS A C 1
ATOM 3479 C C B LYS A 1 266 ? -4.127 51.049 7.822 0.45 12.85 1266 LYS A C 1
ATOM 3480 O O A LYS A 1 266 ? -1.263 51.418 8.044 0.55 11.48 1266 LYS A O 1
ATOM 3481 O O B LYS A 1 266 ? -3.579 49.976 8.064 0.45 16.72 1266 LYS A O 1
ATOM 3485 N N A GLU A 1 267 ? -2.834 52.945 8.420 0.55 11.87 1267 GLU A N 1
ATOM 3486 N N B GLU A 1 267 ? -5.435 51.181 7.690 0.45 13.48 1267 GLU A N 1
ATOM 3487 C CA A GLU A 1 267 ? -3.454 52.172 9.502 0.55 16.75 1267 GLU A CA 1
ATOM 3488 C CA B GLU A 1 267 ? -6.438 50.136 7.835 0.45 18.81 1267 GLU A CA 1
ATOM 3489 C C A GLU A 1 267 ? -3.985 50.814 9.090 0.55 15.75 1267 GLU A C 1
ATOM 3490 C C B GLU A 1 267 ? -6.340 49.000 6.815 0.45 14.54 1267 GLU A C 1
ATOM 3491 O O A GLU A 1 267 ? -4.201 49.888 9.898 0.55 18.53 1267 GLU A O 1
ATOM 3492 O O B GLU A 1 267 ? -6.898 47.908 6.935 0.45 19.35 1267 GLU A O 1
ATOM 3499 N N A ARG A 1 268 ? -4.240 50.546 7.801 0.55 12.20 1268 ARG A N 1
ATOM 3500 N N B ARG A 1 268 ? -5.562 49.287 5.772 0.45 10.28 1268 ARG A N 1
ATOM 3501 C CA A ARG A 1 268 ? -4.775 49.296 7.284 0.55 12.35 1268 ARG A CA 1
ATOM 3502 C CA B ARG A 1 268 ? -5.406 48.308 4.739 0.45 10.30 1268 ARG A CA 1
ATOM 3503 C C A ARG A 1 268 ? -3.657 48.424 6.706 0.55 9.19 1268 ARG A C 1
ATOM 3504 C C B ARG A 1 268 ? -3.987 47.759 4.661 0.45 10.15 1268 ARG A C 1
ATOM 3505 O O A ARG A 1 268 ? -3.914 47.310 6.283 0.55 11.52 1268 ARG A O 1
ATOM 3506 O O B ARG A 1 268 ? -4.281 47.149 3.606 0.45 10.53 1268 ARG A O 1
ATOM 3515 N N A CYS A 1 269 ? -2.415 48.884 6.682 0.55 8.06 1269 CYS A N 1
ATOM 3516 N N B CYS A 1 269 ? -3.248 48.088 5.705 0.45 9.49 1269 CYS A N 1
ATOM 3517 C CA A CYS A 1 269 ? -1.288 48.055 6.146 0.55 7.56 1269 CYS A CA 1
ATOM 3518 C CA B CYS A 1 269 ? -1.903 47.599 5.833 0.45 13.09 1269 CYS A CA 1
ATOM 3519 C C A CYS A 1 269 ? -0.917 47.050 7.244 0.55 6.49 1269 CYS A C 1
ATOM 3520 C C B CYS A 1 269 ? -1.745 46.744 7.089 0.45 12.78 1269 CYS A C 1
ATOM 3521 O O A CYS A 1 269 ? -0.620 47.512 8.352 0.55 9.56 1269 CYS A O 1
ATOM 3522 O O B CYS A 1 269 ? -2.290 47.037 8.143 0.45 23.87 1269 CYS A O 1
ATOM 3535 N N . PHE A 1 270 ? -1.017 45.718 6.965 1.00 6.74 1270 PHE A N 1
ATOM 3536 C CA . PHE A 1 270 ? -0.889 44.696 7.973 1.00 6.26 1270 PHE A CA 1
ATOM 3537 C C . PHE A 1 270 ? 0.536 44.171 8.004 1.00 5.94 1270 PHE A C 1
ATOM 3538 O O . PHE A 1 270 ? 1.051 43.800 6.955 1.00 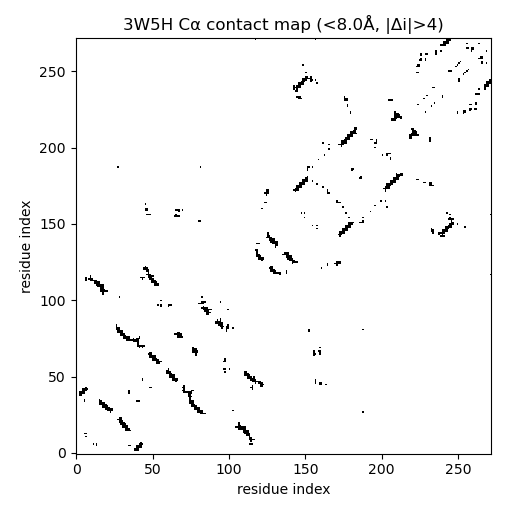6.84 1270 PHE A O 1
ATOM 3552 N N . ALA A 1 271 ? 1.130 44.132 9.182 1.00 5.93 1271 ALA A N 1
ATOM 3553 C CA . ALA A 1 271 ? 2.439 43.544 9.374 1.00 6.46 1271 ALA A CA 1
ATOM 3554 C C . ALA A 1 271 ? 2.324 42.209 10.076 1.00 5.94 1271 ALA A C 1
ATOM 3555 O O . ALA A 1 271 ? 1.771 42.138 11.170 1.00 7.45 1271 ALA A O 1
ATOM 3562 N N . PHE A 1 272 ? 2.859 41.165 9.449 1.00 6.06 1272 PHE A N 1
ATOM 3563 C CA . PHE A 1 272 ? 2.907 39.845 10.071 1.00 6.87 1272 PHE A CA 1
ATOM 3564 C C . PHE A 1 272 ? 3.785 39.788 11.288 1.00 8.66 1272 PHE A C 1
ATOM 3565 O O . PHE A 1 272 ? 4.689 40.611 11.413 1.00 12.63 1272 PHE A O 1
#

B-factor: mean 12.71, std 9.2, range [2.25, 83.97]

Radius of gyration: 18.49 Å; Cα contacts (8 Å, |Δi|>4): 662; chains: 1; bounding box: 45×49×44 Å

Foldseek 3Di:
DAFAEQQPDQVDWDWWFWADWDCPDDFKIKTKTWGPAQRYFHPAFQLWWKWWWDQFVNRIDIDTFFFPDDRVGGTITIGMAGFFPAPDDVVHNRTDGVSVVVVVDDGGGIIIMGDGDDQWGDPALQWIFGAPDDVGGTDIDGAQEEEEEEEQRRCRSVSSVLVVQVVPVPRRYAYFYEYEYAEPVRDPCVVVLVVSCVVPVNRYHDAYEHCDYDPDDDGHYRAAALVCCVVTGDQCVRVHQYEYEYDPCSCVPRNVVNCVVSPHDPVRYYYD

InterPro domains:
  IPR001433 Oxidoreductase FAD/NAD(P)-binding [PF00175] (148-255)
  IPR001709 Flavoprotein pyridine nucleotide cytochrome reductase [PR00371] (63-70)
  IPR001709 Flavoprotein pyridine nucleotide cytochrome reductase [PR00371] (147-166)
  I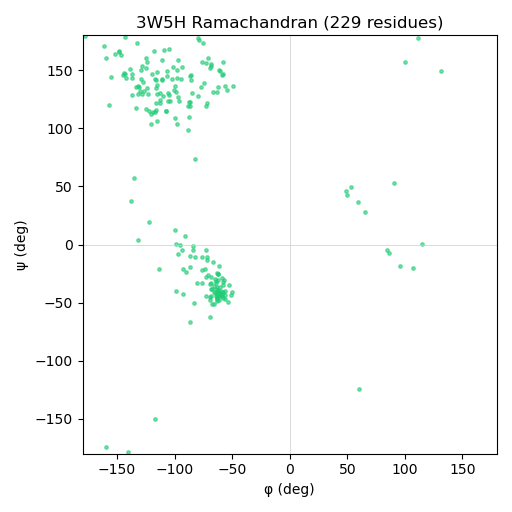PR001709 Flavoprotein pyridine nucleotide cytochrome reductase [PR00371] (185-196)
  IPR001709 Flavoprotein pyridine nucleotide cytochrome reductase [PR00371] (217-233)
  IPR001709 Flavoprotein pyridine nucleotide cytochrome reductase [PR00371] (241-249)
  IPR001834 NADH:cytochrome b5 reductase-like [PTHR19370] (4-272)
  IPR008333 Flavoprotein pyridine nucleotide cytochrome reductase-like, FAD-binding domain [PF00970] (16-122)
  IPR017927 FAD-binding domain, ferredoxin reductase-type [PS51384] (11-123)
  IPR017938 Riboflavin synthase-like beta-barrel [SSF63380] (6-124)
  IPR039261 Ferredoxin-NADP reductase (FNR), nucleotide-binding domain [G3DSA:3.40.50.80] (118-272)
  IPR039261 Ferredoxin-NADP reductase (FNR), nucleotide-binding domain [SSF52343] (109-271)

GO terms:
  GO:0090524 cytochrome-b5 reductase activity, acting on NADH (F, EXP)
  GO:0071949 FAD binding (F, IMP)
  GO:0004128 cytochrome-b5 reductase activity, acting on NAD(P)H (F, IMP)
  GO:0050660 flavin adenine dinucleotide binding (F, IDA)
  GO:0004128 cytochrome-b5 reductase activity, acting on NAD(P)H (F, IDA)

Nearest PDB structures (foldseek):
  5gv8-assembly1_A  TM=1.004E+00  e=1.688E-62  Sus scrofa
  7w3o-assembly2_B  TM=9.954E-01  e=1.122E-56  Homo sapiens
  7tsw-assembly3_C  TM=9.955E-01  e=7.880E-56  Homo sapiens
  7tnv-assembly1_A  TM=9.754E-01  e=7.435E-55  Homo sapiens
  1ib0-assembly1_A  TM=9.888E-01  e=2.572E-53  Rattus norvegicus

Secondary structure (DSSP, 8-state):
--PPBS---TT--EEEEEEEEEEEETTEEEEEEE-SSTT-B----TT-EEEEEEEETTEEEEEEE--SS-TTS-SEEEEEEE---TTSSTT-TT--HHHHHHHHPPTT-EEEEEEEE-SEEEEETTEEEE-SSTTS--EEEE-SEEEEEEEGGGHHHHHHHHHHHHT-TT---EEEEEEEESSGGG-SSHHHHHHHHHHHTTTEEEEEEESS--TT-SSEESS--HHHHHHHS--GGG--EEEEES-HHIIIIIIHHHHHHHT--GGG-EE-

Solvent-accessible surface area: 13879 Å² total; per-residue (Å²): 169,112,57,54,73,4,4,130,63,76,125,78,103,33,80,7,128,1,62,60,62,80,97,73,60,131,24,4,13,37,0,73,0,15,8,83,30,100,115,35,15,9,10,13,54,42,3,23,21,0,68,0,10,12,182,15,144,56,105,126,7,78,95,74,42,9,3,42,13,56,52,78,42,104,11,45,0,11,1,21,5,18,3,108,58,129,116,98,62,122,167,128,85,80,19,17,129,3,9,37,69,0,41,89,16,140,108,41,38,73,6,51,0,39,1,35,56,22,61,1,43,18,99,22,124,1,85,0,6,22,84,97,68,86,107,36,79,47,87,83,56,87,13,179,12,0,0,0,0,0,3,24,70,2,0,12,14,0,4,22,0,0,79,24,0,7,133,33,106,88,1,139,4,32,0,31,1,0,0,8,9,86,41,62,146,29,13,5,19,63,101,64,0,40,87,10,77,116,119,44,66,79,40,1,80,13,76,0,0,0,57,182,41,50,190,66,43,118,44,24,109,17,142,5,59,57,121,9,1,132,92,35,7,2,57,30,145,104,115,2,0,2,0,2,25,20,71,107,82,29,23,107,151,8,0,53,38,10,0,108,148,14,49,5,49,31,158,67,16,28,53,64

CATH classification: 2.40.30.10 (+1 more: 3.40.50.80)

Sequence (272 aa):
STPAITLENPDIKYPLRLIDKEVVNHDTRRFRFALPSPEHILGLPVGQHIYYLSARIDGNLVIRPYTPVSSDDDKKGFVDLVIKVYYFKDTHPKFPAGGKMSQYLESSMKIGDTIEFRRGPNGLLVYQGKGKFAIRPDKKSSSPPVVIIKTVKSSVGMIAGGTGITPMLQVIRAIMKDPDDHTVCHLLFANQTEKDDILLRPELEELRNEHSARRFKKLWYTVDRAPEAAWWDYSQGFVNEEMIRDHLPPPEEEPLVLMCGPPPMIQYACLPNLERVGHPPKKEERRCCFAF

Organism: Sus scrofa (NCBI:txid9823)